Protein AF-A0A930KEQ0-F1 (afdb_monomer_lite)

Structure (mmCIF, N/CA/C/O backbone):
data_AF-A0A930KEQ0-F1
#
_entry.id   AF-A0A930KEQ0-F1
#
loop_
_atom_site.group_PDB
_atom_site.id
_atom_site.type_symbol
_atom_site.label_atom_id
_atom_site.label_alt_id
_atom_site.label_comp_id
_atom_site.label_asym_id
_atom_site.label_entity_id
_atom_site.label_seq_id
_atom_site.pdbx_PDB_ins_code
_atom_site.Cartn_x
_atom_site.Cartn_y
_atom_site.Cartn_z
_atom_site.occupancy
_atom_site.B_iso_or_equiv
_atom_site.auth_seq_id
_atom_site.auth_comp_id
_atom_site.auth_asym_id
_atom_site.auth_atom_id
_atom_site.pdbx_PDB_model_num
ATOM 1 N N . ASN A 1 1 ? -2.015 -19.632 14.514 1.00 72.69 1 ASN A N 1
ATOM 2 C CA . ASN A 1 1 ? -3.446 -19.264 14.564 1.00 72.69 1 ASN A CA 1
ATOM 3 C C . ASN A 1 1 ? -3.572 -17.785 14.857 1.00 72.69 1 ASN A C 1
ATOM 5 O O . ASN A 1 1 ? -2.819 -17.289 15.686 1.00 72.69 1 ASN A O 1
ATOM 9 N N . VAL A 1 2 ? -4.459 -17.097 14.138 1.00 87.50 2 VAL A N 1
ATOM 10 C CA . VAL A 1 2 ? -4.810 -15.691 14.380 1.00 87.50 2 VAL A CA 1
ATOM 11 C C . VAL A 1 2 ? -6.133 -15.667 15.137 1.00 87.50 2 VAL A C 1
ATOM 13 O O . VAL A 1 2 ? -7.050 -16.404 14.789 1.00 87.50 2 VAL A O 1
ATOM 16 N N . GLU A 1 3 ? -6.218 -14.823 16.158 1.00 87.81 3 GLU A N 1
ATOM 17 C CA . GLU A 1 3 ? -7.432 -14.575 16.936 1.00 87.81 3 GLU A CA 1
ATOM 18 C C . GLU A 1 3 ? -7.662 -13.068 17.093 1.00 87.81 3 GLU A C 1
ATOM 20 O O . GLU A 1 3 ? -6.708 -12.276 17.057 1.00 87.81 3 GLU A O 1
ATOM 25 N N . GLY A 1 4 ? -8.922 -12.679 17.280 1.00 85.56 4 GLY A N 1
ATOM 26 C CA . GLY A 1 4 ? -9.321 -11.301 17.538 1.00 85.56 4 GLY A CA 1
ATOM 27 C C . GLY A 1 4 ? -10.783 -11.191 17.967 1.00 85.56 4 GLY A C 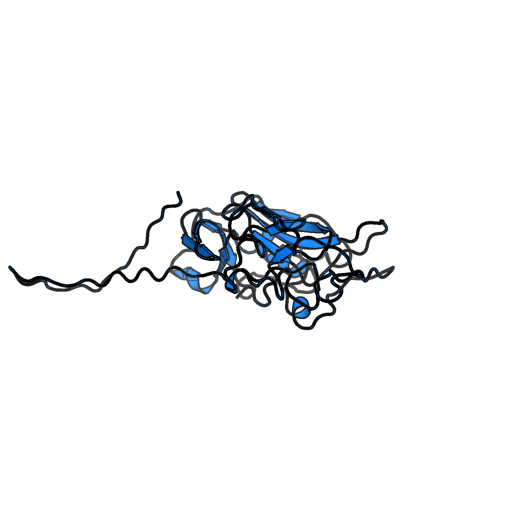1
ATOM 28 O O . GLY A 1 4 ? -11.514 -12.181 17.991 1.00 85.56 4 GLY A O 1
ATOM 29 N N . THR A 1 5 ? -11.196 -9.970 18.302 1.00 85.69 5 THR A N 1
ATOM 30 C CA . THR A 1 5 ? -12.497 -9.686 18.921 1.00 85.69 5 THR A CA 1
ATOM 31 C C . THR A 1 5 ? -13.357 -8.822 18.005 1.00 85.69 5 THR A C 1
ATOM 33 O O . THR A 1 5 ? -12.899 -7.800 17.496 1.00 85.69 5 THR A O 1
ATOM 36 N N . ILE A 1 6 ? -14.629 -9.196 17.836 1.00 81.81 6 ILE A N 1
ATOM 37 C CA . ILE A 1 6 ? -15.655 -8.351 17.211 1.00 81.81 6 ILE A CA 1
ATOM 38 C C . ILE A 1 6 ? -16.630 -7.910 18.296 1.00 81.81 6 ILE A C 1
ATOM 40 O O . ILE A 1 6 ? -17.344 -8.732 18.867 1.00 81.81 6 ILE A O 1
ATOM 44 N N . THR A 1 7 ? -16.680 -6.606 18.559 1.00 79.69 7 THR A N 1
ATOM 45 C CA . THR A 1 7 ? -17.607 -6.024 19.535 1.00 79.69 7 THR A CA 1
ATOM 46 C C . THR A 1 7 ? -18.819 -5.442 18.818 1.00 79.69 7 THR A C 1
ATOM 48 O O . THR A 1 7 ? -18.675 -4.597 17.934 1.00 79.69 7 THR A O 1
ATOM 51 N N . LYS A 1 8 ? -20.022 -5.862 19.221 1.00 76.50 8 LYS A N 1
ATOM 52 C CA . LYS A 1 8 ? -21.292 -5.305 18.741 1.00 76.50 8 LYS A CA 1
ATOM 53 C C . LYS A 1 8 ? -22.079 -4.735 19.913 1.00 76.50 8 LYS A C 1
ATOM 55 O O . LYS A 1 8 ? -22.427 -5.463 20.837 1.00 76.50 8 LYS A O 1
ATOM 60 N N . THR A 1 9 ? -22.400 -3.450 19.842 1.00 80.81 9 THR A N 1
ATOM 61 C CA . THR A 1 9 ? -23.325 -2.814 20.784 1.00 80.81 9 THR A CA 1
ATOM 62 C C . THR A 1 9 ? -24.745 -2.986 20.261 1.00 80.81 9 THR A C 1
ATOM 64 O O . THR A 1 9 ? -25.057 -2.553 19.152 1.00 80.81 9 THR A O 1
ATOM 67 N N . LEU A 1 10 ? -25.596 -3.648 21.039 1.00 82.38 10 LEU A N 1
ATOM 68 C CA . LEU A 1 10 ? -27.019 -3.799 20.744 1.00 82.38 10 LEU A CA 1
ATOM 69 C C . LEU A 1 10 ? -27.813 -2.731 21.501 1.00 82.38 10 LEU A C 1
ATOM 71 O O . LEU A 1 10 ? -27.396 -2.279 22.568 1.00 82.38 10 LEU A O 1
ATOM 75 N N . SER A 1 11 ? -28.953 -2.318 20.949 1.00 84.12 11 SER A N 1
ATOM 76 C CA . SER A 1 11 ? -29.890 -1.449 21.659 1.00 84.12 11 SER A CA 1
ATOM 77 C C . SER A 1 11 ? -30.439 -2.150 22.900 1.00 84.12 11 SER A C 1
ATOM 79 O O . SER A 1 11 ? -30.563 -3.375 22.920 1.00 84.12 11 SER A O 1
ATOM 81 N N . ALA A 1 12 ? -30.802 -1.367 23.918 1.00 88.25 12 ALA A N 1
ATOM 82 C CA . ALA A 1 12 ? -31.488 -1.895 25.090 1.00 88.25 12 ALA A CA 1
ATOM 83 C C . ALA A 1 12 ? -32.747 -2.670 24.663 1.00 88.25 12 ALA A C 1
ATOM 85 O O . ALA A 1 12 ? -33.513 -2.204 23.818 1.00 88.25 12 ALA A O 1
ATOM 86 N N . PHE A 1 13 ? -32.935 -3.855 25.238 1.00 89.44 13 PHE A N 1
ATOM 87 C CA . PHE A 1 13 ? -34.042 -4.751 24.932 1.00 89.44 13 PHE A CA 1
ATOM 88 C C . PHE A 1 13 ? -34.559 -5.370 26.232 1.00 89.44 13 PHE A C 1
ATOM 90 O O . PHE A 1 13 ? -33.763 -5.778 27.080 1.00 89.44 13 PHE A O 1
ATOM 97 N N . ASN A 1 14 ? -35.881 -5.415 26.397 1.00 93.00 14 ASN A N 1
ATOM 98 C CA . ASN A 1 14 ? -36.514 -6.040 27.554 1.00 93.00 14 ASN A CA 1
ATOM 99 C C . ASN A 1 14 ? -36.748 -7.518 27.251 1.00 93.00 14 ASN A C 1
ATOM 101 O O . ASN A 1 14 ? -37.505 -7.851 26.344 1.00 93.00 14 ASN A O 1
ATOM 105 N N . TYR A 1 15 ? -36.087 -8.385 28.011 1.00 90.69 15 TYR A N 1
ATOM 106 C CA . TYR A 1 15 ? -36.205 -9.830 27.868 1.00 90.69 15 TYR A CA 1
ATOM 107 C C . TYR A 1 15 ? -37.300 -10.365 28.792 1.00 90.69 15 TYR A C 1
ATOM 109 O O . TYR A 1 15 ? -37.271 -10.134 30.003 1.00 90.69 15 TYR A O 1
ATOM 117 N N . ASP A 1 16 ? -38.241 -11.109 28.225 1.00 95.06 16 ASP A N 1
ATOM 118 C CA . ASP A 1 16 ? -39.300 -11.779 28.963 1.00 95.06 16 ASP A CA 1
ATOM 119 C C . ASP A 1 16 ? -38.777 -13.062 29.611 1.00 95.06 16 ASP A C 1
ATOM 121 O O . ASP A 1 16 ? -37.947 -13.797 29.062 1.00 95.06 16 ASP A O 1
ATOM 125 N N . LYS A 1 17 ? -39.289 -13.352 30.810 1.00 91.94 17 LYS A N 1
ATOM 126 C CA . LYS A 1 17 ? -38.939 -14.569 31.542 1.00 91.94 17 LYS A CA 1
ATOM 127 C C . LYS A 1 17 ? -39.388 -15.804 30.753 1.00 91.94 17 LYS A C 1
ATOM 129 O O . LYS A 1 17 ? -40.540 -15.888 30.347 1.00 91.94 17 LYS A O 1
ATOM 134 N N . ASN A 1 18 ? -38.504 -16.802 30.675 1.00 91.81 18 ASN A N 1
ATOM 135 C CA . ASN A 1 18 ? -38.720 -18.089 30.000 1.00 91.81 18 ASN A CA 1
ATOM 136 C C . ASN A 1 18 ? -38.863 -18.000 28.464 1.00 91.81 18 ASN A C 1
ATOM 138 O O . ASN A 1 18 ? -39.475 -18.884 27.866 1.00 91.81 18 ASN A O 1
ATOM 142 N N . THR A 1 19 ? -38.270 -16.983 27.832 1.00 92.75 19 THR A N 1
ATOM 143 C CA . THR A 1 19 ? -38.259 -16.813 26.368 1.00 92.75 19 THR A CA 1
ATOM 144 C C . THR A 1 19 ? -36.839 -16.942 25.806 1.00 92.75 19 THR A C 1
ATOM 146 O O . THR A 1 19 ? -35.871 -16.516 26.438 1.00 92.75 19 THR A O 1
ATOM 149 N N . TYR A 1 20 ? -36.709 -17.524 24.610 1.00 90.38 20 TYR A N 1
ATOM 150 C CA . TYR A 1 20 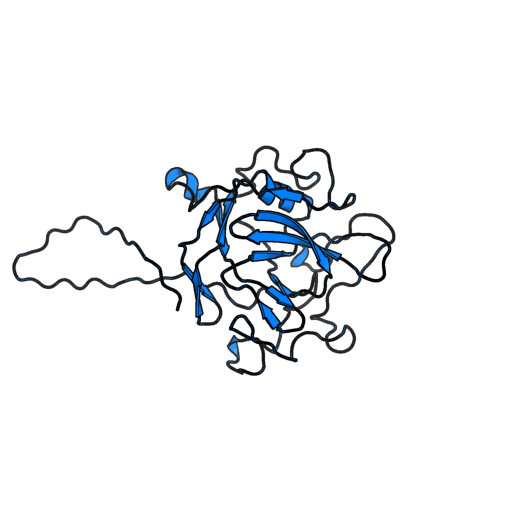? -35.455 -17.591 23.853 1.00 90.38 20 TYR A CA 1
ATOM 151 C C . TYR A 1 20 ? -35.406 -16.481 22.802 1.00 90.38 20 TYR A C 1
ATOM 153 O O . TYR A 1 20 ? -36.411 -16.199 22.151 1.00 90.38 20 TYR A O 1
ATOM 161 N N . TYR A 1 21 ? -34.231 -15.876 22.626 1.00 87.25 21 TYR A N 1
ATOM 162 C CA . TYR A 1 21 ? -34.009 -14.794 21.671 1.00 87.25 21 TYR A CA 1
ATOM 163 C C . TYR A 1 21 ? -32.805 -15.122 20.799 1.00 87.25 21 TYR A C 1
ATOM 165 O O . TYR A 1 21 ? -31.679 -15.213 21.293 1.00 87.25 21 TYR A O 1
ATOM 173 N N . ASP A 1 22 ? -33.046 -15.277 19.501 1.00 86.50 22 ASP A N 1
ATOM 174 C CA . ASP A 1 22 ? -31.980 -15.501 18.537 1.00 86.50 22 ASP A CA 1
ATOM 175 C C . ASP A 1 22 ? -31.199 -14.207 18.308 1.00 86.50 22 ASP A C 1
ATOM 177 O O . ASP A 1 22 ? -31.749 -13.169 17.932 1.00 86.50 22 ASP A O 1
ATOM 181 N N . MET A 1 23 ? -29.884 -14.274 18.516 1.00 80.19 23 MET A N 1
ATOM 182 C CA . MET A 1 23 ? -28.972 -13.181 18.204 1.00 80.19 23 MET A CA 1
ATOM 183 C C . MET A 1 23 ? -28.076 -13.576 17.043 1.00 80.19 23 MET A C 1
ATOM 185 O O . MET A 1 23 ? -27.090 -14.293 17.208 1.00 80.19 23 MET A O 1
ATOM 189 N N . THR A 1 24 ? -28.385 -13.060 15.857 1.00 80.06 24 THR A N 1
ATOM 190 C CA . THR A 1 24 ? -27.521 -13.247 14.692 1.00 80.06 24 THR A CA 1
ATOM 191 C C . THR A 1 24 ? -26.189 -12.532 14.919 1.00 80.06 24 THR A C 1
ATOM 193 O O . THR A 1 24 ? -26.107 -11.294 14.914 1.00 80.06 24 THR A O 1
ATOM 196 N N . ALA A 1 25 ? -25.128 -13.317 15.112 1.00 72.19 25 ALA A N 1
ATOM 197 C CA . ALA A 1 25 ? -23.761 -12.824 15.138 1.00 72.19 25 ALA A CA 1
ATOM 198 C C . ALA A 1 25 ? -23.387 -12.345 13.730 1.00 72.19 25 ALA A C 1
ATOM 200 O O . ALA A 1 25 ? -23.205 -13.143 12.814 1.00 72.19 25 ALA A O 1
ATOM 201 N N . ASN A 1 26 ? -23.301 -11.028 13.546 1.00 70.31 26 ASN A N 1
ATOM 202 C CA . ASN A 1 26 ? -22.846 -10.456 12.288 1.00 70.31 26 ASN A CA 1
ATOM 203 C C . ASN A 1 26 ? -21.321 -10.279 12.333 1.00 70.31 26 ASN A C 1
ATOM 205 O O . ASN A 1 26 ? -20.828 -9.245 12.784 1.00 70.31 26 ASN A O 1
ATOM 209 N N . LEU A 1 27 ? -20.589 -11.307 11.897 1.00 79.94 27 LEU A N 1
ATOM 210 C CA . LEU A 1 27 ? -19.126 -11.322 11.811 1.00 79.94 27 LEU A CA 1
ATOM 211 C C . LEU A 1 27 ? -18.645 -10.742 10.469 1.00 79.94 27 LEU A C 1
ATOM 213 O O . LEU A 1 27 ? -17.837 -11.357 9.779 1.00 79.94 27 LEU A O 1
ATOM 217 N N . ASN A 1 28 ? -19.158 -9.571 10.076 1.00 81.44 28 ASN A N 1
ATOM 218 C CA . ASN A 1 28 ? -18.740 -8.881 8.852 1.00 81.44 28 ASN A CA 1
ATOM 219 C C . ASN A 1 28 ? -17.306 -8.344 9.000 1.00 81.44 28 ASN A C 1
ATOM 221 O O . ASN A 1 28 ? -17.085 -7.166 9.293 1.00 81.44 28 ASN A O 1
ATOM 225 N N . ILE A 1 29 ? -16.326 -9.225 8.821 1.00 89.56 29 ILE A N 1
ATOM 226 C CA . ILE A 1 29 ? -14.909 -8.879 8.752 1.00 89.56 29 ILE A CA 1
ATOM 227 C C . ILE A 1 29 ? -14.641 -8.305 7.363 1.00 89.56 29 ILE A C 1
ATOM 229 O O . ILE A 1 29 ? -15.076 -8.860 6.357 1.00 89.56 29 ILE A O 1
ATOM 233 N N . LYS A 1 30 ? -13.946 -7.164 7.304 1.00 93.06 30 LYS A N 1
ATOM 234 C CA . LYS A 1 30 ? -13.607 -6.543 6.023 1.00 93.06 30 LYS A CA 1
ATOM 235 C C . LYS A 1 30 ? -12.592 -7.414 5.285 1.00 93.06 30 LYS A C 1
ATOM 237 O O . LYS A 1 30 ? -11.511 -7.669 5.817 1.00 93.06 30 LYS A O 1
ATOM 242 N N . ASP A 1 31 ? -12.946 -7.796 4.066 1.00 93.94 31 ASP A N 1
ATOM 243 C CA . ASP A 1 31 ? -12.041 -8.451 3.133 1.00 93.94 31 ASP A CA 1
ATOM 244 C C . ASP A 1 31 ? -11.220 -7.409 2.371 1.00 93.94 31 ASP A C 1
ATOM 246 O O . ASP A 1 31 ? -11.750 -6.400 1.895 1.00 93.94 31 ASP A O 1
ATOM 250 N N . TYR A 1 32 ? -9.914 -7.638 2.304 1.00 93.44 32 TYR A N 1
ATOM 251 C CA . TYR A 1 32 ? -9.009 -6.933 1.411 1.00 93.44 32 TYR A CA 1
ATOM 252 C C . TYR A 1 32 ? -8.560 -7.922 0.354 1.00 93.44 32 TYR A C 1
ATOM 254 O O . TYR A 1 32 ? -7.883 -8.903 0.655 1.00 93.44 32 TYR A O 1
ATOM 262 N N . ASP A 1 33 ? -8.933 -7.654 -0.889 1.00 87.94 33 ASP A N 1
ATOM 263 C CA . ASP A 1 33 ? -8.668 -8.563 -1.992 1.00 87.94 33 ASP A CA 1
ATOM 264 C C . ASP A 1 33 ? -7.157 -8.714 -2.261 1.00 87.94 33 ASP A C 1
ATOM 266 O O . ASP A 1 33 ? -6.342 -7.843 -1.926 1.00 87.94 33 ASP A O 1
ATOM 270 N N . GLY A 1 34 ? -6.782 -9.827 -2.891 1.00 86.62 34 GLY A N 1
ATOM 271 C CA . GLY A 1 34 ? -5.411 -10.131 -3.307 1.00 86.62 34 GLY A CA 1
ATOM 272 C C . GLY A 1 34 ? -4.986 -9.499 -4.639 1.00 86.62 34 GLY A C 1
ATOM 273 O O . GLY A 1 34 ? -3.892 -9.797 -5.116 1.00 86.62 34 GLY A O 1
ATOM 274 N N . ASP A 1 35 ? -5.797 -8.625 -5.236 1.00 84.88 35 ASP A N 1
ATOM 275 C CA . ASP A 1 35 ? -5.713 -8.236 -6.649 1.00 84.88 35 ASP A CA 1
ATOM 276 C C . ASP A 1 35 ? -5.194 -6.798 -6.830 1.00 84.88 35 ASP A C 1
ATOM 278 O O . ASP A 1 35 ? -5.375 -6.183 -7.872 1.00 84.88 35 ASP A O 1
ATOM 282 N N . HIS A 1 36 ? -4.516 -6.225 -5.837 1.00 92.88 36 HIS A N 1
ATOM 283 C CA . HIS A 1 36 ? -3.972 -4.860 -5.933 1.00 92.88 36 HIS A CA 1
ATOM 284 C C . HIS A 1 36 ? -2.447 -4.798 -5.955 1.00 92.88 36 HIS A C 1
ATOM 286 O O . HIS A 1 36 ? -1.887 -3.721 -5.767 1.00 92.88 36 HIS A O 1
ATOM 292 N N . TYR A 1 37 ? -1.755 -5.916 -6.168 1.00 97.56 37 TYR A N 1
ATOM 293 C CA . TYR A 1 37 ? -0.295 -5.927 -6.251 1.00 97.56 37 TYR A CA 1
ATOM 294 C C . TYR A 1 37 ? 0.173 -5.639 -7.671 1.00 97.56 37 TYR A C 1
ATOM 296 O O . TYR A 1 37 ? -0.347 -6.214 -8.622 1.00 97.56 37 TYR A O 1
ATOM 304 N N . TYR A 1 38 ? 1.186 -4.788 -7.805 1.00 98.25 38 TYR A N 1
ATOM 305 C CA . TYR A 1 38 ? 1.777 -4.395 -9.082 1.00 98.25 38 TYR A CA 1
ATOM 306 C C . TYR A 1 38 ? 3.294 -4.311 -8.942 1.00 98.25 38 TYR A C 1
ATOM 308 O O . TYR A 1 38 ? 3.799 -3.932 -7.884 1.00 98.25 38 TYR A O 1
ATOM 316 N N . MET A 1 39 ? 4.021 -4.603 -10.019 1.00 98.25 39 MET A N 1
ATOM 317 C CA . MET A 1 39 ? 5.329 -3.975 -10.210 1.00 98.25 39 MET A CA 1
ATOM 318 C C . MET A 1 39 ? 5.113 -2.483 -10.513 1.00 98.25 39 MET A C 1
ATOM 320 O O . MET A 1 39 ? 4.060 -2.117 -11.035 1.00 98.25 39 MET A O 1
ATOM 324 N N . TRP A 1 40 ? 6.054 -1.602 -10.163 1.00 97.88 40 TRP A N 1
ATOM 325 C CA . TRP A 1 40 ? 5.804 -0.155 -10.233 1.00 97.88 40 TRP A CA 1
ATOM 326 C C . TRP A 1 40 ? 5.394 0.291 -11.646 1.00 97.88 40 TRP A C 1
ATOM 328 O O . TRP A 1 40 ? 6.129 0.072 -12.610 1.00 97.88 40 TRP A O 1
ATOM 338 N N . ASP A 1 41 ? 4.222 0.922 -11.744 1.00 97.75 41 ASP A N 1
ATOM 339 C CA . ASP A 1 41 ? 3.616 1.468 -12.963 1.00 97.75 41 ASP A CA 1
ATOM 340 C C . ASP A 1 41 ? 3.470 0.449 -14.112 1.00 97.75 41 ASP A C 1
ATOM 342 O O . ASP A 1 41 ? 3.518 0.804 -15.290 1.00 97.75 41 ASP A O 1
ATOM 346 N N . ALA A 1 42 ? 3.285 -0.832 -13.772 1.00 98.00 42 ALA A N 1
ATOM 347 C CA . ALA A 1 42 ? 2.899 -1.870 -14.725 1.00 98.00 42 ALA A CA 1
ATOM 348 C C . ALA A 1 42 ? 1.470 -1.644 -15.258 1.00 98.00 42 ALA A C 1
ATOM 350 O O . ALA A 1 42 ? 0.608 -1.106 -14.561 1.00 98.00 42 ALA A O 1
ATOM 351 N N . GLN A 1 43 ? 1.199 -2.091 -16.490 1.00 97.94 43 GLN A N 1
ATOM 352 C CA . GLN A 1 43 ? -0.126 -1.949 -17.117 1.00 97.94 43 GLN A CA 1
ATOM 353 C C . GLN A 1 43 ? -1.169 -2.877 -16.488 1.00 97.94 43 GLN A C 1
ATOM 355 O O . GLN A 1 43 ? -2.352 -2.551 -16.473 1.00 97.94 43 GLN A O 1
ATOM 360 N N . GLN A 1 44 ? -0.725 -4.036 -16.006 1.00 97.94 44 GLN A N 1
ATOM 361 C CA . GLN A 1 44 ? -1.551 -5.086 -15.427 1.00 97.94 44 GLN A CA 1
ATOM 362 C C . GLN A 1 44 ? -1.038 -5.493 -14.047 1.00 97.94 44 GLN A C 1
ATOM 364 O O . GLN A 1 44 ? 0.125 -5.268 -13.696 1.00 97.94 44 GLN A O 1
ATOM 369 N N . LYS A 1 45 ? -1.927 -6.116 -13.270 1.00 97.56 45 LYS A N 1
ATOM 370 C CA . LYS A 1 45 ? -1.642 -6.621 -11.924 1.00 97.56 45 LYS A CA 1
ATOM 371 C C . LYS A 1 45 ? -0.509 -7.648 -11.955 1.00 97.56 45 LYS A C 1
ATOM 373 O O . LYS A 1 45 ? -0.336 -8.390 -12.920 1.00 97.56 45 LYS A O 1
ATOM 378 N N . TYR A 1 46 ? 0.232 -7.745 -10.855 1.00 97.81 46 TYR A N 1
ATOM 379 C CA . TYR A 1 46 ? 1.360 -8.667 -10.675 1.00 97.81 46 TYR A CA 1
ATOM 380 C C . TYR A 1 46 ? 0.968 -10.124 -10.980 1.00 97.81 46 TYR A C 1
ATOM 382 O O . TYR A 1 46 ? 1.746 -10.867 -11.573 1.00 97.81 46 TYR A O 1
ATOM 390 N N . TRP A 1 47 ? -0.266 -10.505 -10.642 1.00 98.00 47 TRP A N 1
ATOM 391 C CA . TRP A 1 47 ? -0.821 -11.845 -10.843 1.00 98.00 47 TRP A CA 1
ATOM 392 C C . TRP A 1 47 ? -1.904 -11.909 -11.929 1.00 98.00 47 TRP A C 1
ATOM 394 O O . TRP A 1 47 ? -2.664 -12.866 -11.934 1.00 98.00 47 TRP A O 1
ATOM 404 N N . GLU A 1 48 ? -1.984 -10.927 -12.839 1.00 97.81 48 GLU A N 1
ATOM 405 C CA . GLU A 1 48 ? -2.982 -10.939 -13.926 1.00 97.81 48 GLU A CA 1
ATOM 406 C C . GLU A 1 48 ? -2.921 -12.261 -14.719 1.00 97.81 48 GLU A C 1
ATOM 408 O O . GLU A 1 48 ? -1.853 -12.638 -15.215 1.00 97.81 48 GLU A O 1
ATOM 413 N N . GLY A 1 49 ? -4.056 -12.962 -14.813 1.00 97.00 49 GLY A N 1
ATOM 414 C CA . GLY A 1 49 ? -4.199 -14.284 -15.443 1.00 97.00 49 GLY A CA 1
ATOM 415 C C . GLY A 1 49 ? -3.772 -15.481 -14.579 1.00 97.00 49 GLY A C 1
ATOM 416 O O . GLY A 1 49 ? -3.890 -16.625 -15.017 1.00 97.00 49 GLY A O 1
ATOM 417 N N . TYR A 1 50 ? -3.270 -15.232 -13.370 1.00 97.25 50 TYR A N 1
ATOM 418 C CA . TYR A 1 50 ? -2.794 -16.223 -12.399 1.00 97.25 50 TYR A CA 1
ATOM 419 C C . TYR A 1 50 ? -3.320 -15.921 -10.988 1.00 97.25 50 TYR A C 1
ATOM 421 O O . TYR A 1 50 ? -2.666 -16.211 -9.984 1.00 97.25 50 TYR A O 1
ATOM 429 N N . GLU A 1 51 ? -4.488 -15.296 -10.899 1.00 97.06 51 GLU A N 1
ATOM 430 C CA . GLU A 1 51 ? -5.063 -14.812 -9.652 1.00 97.06 51 GLU A CA 1
ATOM 431 C C . GLU A 1 51 ? -5.486 -15.969 -8.749 1.00 97.06 51 GLU A C 1
ATOM 433 O O . GLU A 1 51 ? -5.959 -17.015 -9.206 1.00 97.06 51 GLU A O 1
ATOM 438 N N . TRP A 1 52 ? -5.394 -15.741 -7.442 1.00 95.25 52 TRP A N 1
ATOM 439 C CA . TRP A 1 52 ? -5.820 -16.684 -6.406 1.00 95.25 52 TRP A CA 1
ATOM 440 C C . TRP A 1 52 ? -7.289 -17.118 -6.558 1.00 95.25 52 TRP A C 1
ATOM 442 O O . TRP A 1 52 ? -7.649 -18.232 -6.180 1.00 95.25 52 TRP A O 1
ATOM 452 N N . THR A 1 53 ? -8.127 -16.270 -7.162 1.00 95.69 53 THR A N 1
ATOM 453 C CA . THR A 1 53 ? -9.554 -16.518 -7.427 1.00 95.69 53 THR A CA 1
ATOM 454 C C . THR A 1 53 ? -9.807 -17.693 -8.373 1.00 95.69 53 THR A C 1
ATOM 456 O O . THR A 1 53 ? -10.886 -18.284 -8.343 1.00 95.69 53 THR A O 1
ATOM 459 N N . HIS A 1 54 ? -8.808 -18.099 -9.160 1.00 95.06 54 HIS A N 1
ATOM 460 C CA . HIS A 1 54 ? -8.873 -19.297 -9.996 1.00 95.06 54 HIS A CA 1
ATOM 461 C C . HIS A 1 54 ? -8.743 -20.605 -9.204 1.00 95.06 54 HIS A C 1
ATOM 463 O O . HIS A 1 54 ? -8.904 -21.683 -9.774 1.00 95.06 54 HIS A O 1
ATOM 469 N N . ASN A 1 55 ? -8.459 -20.531 -7.899 1.00 93.62 55 ASN A N 1
ATOM 470 C CA . ASN A 1 55 ? -8.306 -21.681 -7.005 1.00 93.62 55 ASN A CA 1
ATOM 471 C C . ASN A 1 55 ? -7.229 -22.684 -7.466 1.00 93.62 55 ASN A C 1
ATOM 473 O O . ASN A 1 55 ? -7.319 -23.879 -7.181 1.00 93.62 55 ASN A O 1
ATOM 477 N N . ASN A 1 56 ? -6.195 -22.205 -8.168 1.00 95.94 56 ASN A N 1
ATOM 478 C CA . ASN A 1 56 ? -5.039 -23.012 -8.544 1.00 95.94 56 ASN A CA 1
ATOM 479 C C . ASN A 1 56 ? -3.881 -22.774 -7.553 1.00 95.94 56 ASN A C 1
ATOM 481 O O . ASN A 1 56 ? -3.310 -21.682 -7.542 1.00 95.94 56 ASN A O 1
ATOM 485 N N . PRO A 1 57 ? -3.479 -23.780 -6.753 1.00 92.19 57 PRO A N 1
ATOM 486 C CA . PRO A 1 57 ? -2.464 -23.609 -5.712 1.00 92.19 57 PRO A CA 1
ATOM 487 C C . PRO A 1 57 ? -1.047 -23.349 -6.249 1.00 92.19 57 PRO A C 1
ATOM 489 O O . PRO A 1 57 ? -0.169 -22.984 -5.473 1.00 92.19 57 PRO A O 1
ATOM 492 N N . LEU A 1 58 ? -0.803 -23.545 -7.551 1.00 96.19 58 LEU A N 1
ATOM 493 C CA . LEU A 1 58 ? 0.487 -23.256 -8.189 1.00 96.19 58 LEU A CA 1
ATOM 494 C C . LEU A 1 58 ? 0.626 -21.793 -8.626 1.00 96.19 58 LEU A C 1
ATOM 496 O O . LEU A 1 58 ? 1.726 -21.363 -8.973 1.00 96.19 58 LEU A O 1
ATOM 500 N N . TRP A 1 59 ? -0.475 -21.044 -8.672 1.00 96.81 59 TRP A N 1
ATOM 501 C CA . TRP A 1 59 ? -0.511 -19.675 -9.181 1.00 96.81 59 TRP A CA 1
ATOM 502 C C . TRP A 1 59 ? -0.211 -18.682 -8.058 1.00 96.81 59 TRP A C 1
ATOM 504 O O . TRP A 1 59 ? 0.837 -18.796 -7.434 1.00 96.81 59 TRP A O 1
ATOM 514 N N . GLN A 1 60 ? -1.062 -17.697 -7.790 1.00 97.44 60 GLN A N 1
ATOM 515 C CA . GLN A 1 60 ? -0.800 -16.703 -6.754 1.00 97.44 60 GLN A CA 1
ATOM 516 C C . GLN A 1 60 ? -0.740 -17.318 -5.338 1.00 97.44 60 GLN A C 1
ATOM 518 O O . GLN A 1 60 ? -1.733 -17.873 -4.860 1.00 97.44 60 GLN A O 1
ATOM 523 N N . PRO A 1 61 ? 0.387 -17.178 -4.613 1.00 97.00 61 PRO A N 1
ATOM 524 C CA . PRO A 1 61 ? 0.486 -17.629 -3.229 1.00 97.00 61 PRO A CA 1
ATOM 525 C C . PRO A 1 61 ? -0.435 -16.836 -2.299 1.00 97.00 61 PRO A C 1
ATOM 527 O O . PRO A 1 61 ? -0.392 -15.614 -2.284 1.00 97.00 61 PRO A O 1
ATOM 530 N N . THR A 1 62 ? -1.211 -17.516 -1.454 1.00 96.00 62 THR A N 1
ATOM 531 C CA . THR A 1 62 ? -2.144 -16.857 -0.515 1.00 96.00 62 THR A CA 1
ATOM 532 C C . THR A 1 62 ? -1.637 -16.812 0.929 1.00 96.00 62 THR A C 1
ATOM 534 O O . THR A 1 62 ? -2.274 -16.210 1.786 1.00 96.00 62 THR A O 1
ATOM 537 N N . LEU A 1 63 ? -0.516 -17.479 1.224 1.00 95.31 63 LEU A N 1
ATOM 538 C CA . LEU A 1 63 ? 0.073 -17.590 2.560 1.00 95.31 63 LEU A CA 1
ATOM 539 C C . LEU A 1 63 ? 1.505 -17.053 2.568 1.00 95.31 63 LEU A C 1
ATOM 541 O O . LEU A 1 63 ? 2.287 -17.335 1.661 1.00 95.31 63 LEU A O 1
ATOM 545 N N . SER A 1 64 ? 1.851 -16.307 3.619 1.00 95.50 64 SER A N 1
ATOM 546 C CA . SER A 1 64 ? 3.206 -15.782 3.804 1.00 95.50 64 SER A CA 1
ATOM 547 C C . SER A 1 64 ? 4.229 -16.921 3.849 1.00 95.50 64 SER A C 1
ATOM 549 O O . SER A 1 64 ? 4.019 -17.919 4.535 1.00 95.50 64 SER A O 1
ATOM 551 N N . GLY A 1 65 ? 5.351 -16.749 3.157 1.00 96.62 65 GLY A N 1
ATOM 552 C CA . GLY A 1 65 ? 6.401 -17.752 3.000 1.00 96.62 65 GLY A CA 1
ATOM 553 C C . GLY A 1 65 ? 6.282 -18.581 1.719 1.00 96.62 65 GLY A C 1
ATOM 554 O O . GLY A 1 65 ? 7.302 -19.087 1.250 1.00 96.62 65 GLY A O 1
ATOM 555 N N . ASN A 1 66 ? 5.090 -18.675 1.120 1.00 97.62 66 ASN A N 1
ATOM 556 C CA . ASN A 1 66 ? 4.886 -19.418 -0.121 1.00 97.62 66 ASN A CA 1
ATOM 557 C C . ASN A 1 66 ? 5.310 -18.596 -1.342 1.00 97.62 66 ASN A C 1
ATOM 559 O O . ASN A 1 66 ? 5.223 -17.366 -1.354 1.00 97.62 66 ASN A O 1
ATOM 563 N N . SER A 1 67 ? 5.728 -19.298 -2.392 1.00 97.50 67 SER A N 1
ATOM 564 C CA . SER A 1 67 ? 6.153 -18.710 -3.657 1.00 97.50 67 SER A CA 1
ATOM 565 C C . SER A 1 67 ? 5.543 -19.422 -4.859 1.00 97.50 67 SER A C 1
ATOM 567 O O . SER A 1 67 ? 5.058 -20.548 -4.765 1.00 97.50 67 SER A O 1
ATOM 569 N N . SER A 1 68 ? 5.577 -18.740 -5.999 1.00 97.81 68 SER A N 1
ATOM 570 C CA . SER A 1 68 ? 5.185 -19.276 -7.299 1.00 97.81 68 SER A CA 1
ATOM 571 C C . SER A 1 68 ? 6.119 -18.754 -8.380 1.00 97.81 68 SER A C 1
ATOM 573 O O . SER A 1 68 ? 6.739 -17.708 -8.212 1.00 97.81 68 SER A O 1
ATOM 575 N N . THR A 1 69 ? 6.216 -19.472 -9.497 1.00 97.50 69 THR A N 1
ATOM 576 C CA . THR A 1 69 ? 6.985 -19.083 -10.688 1.00 97.50 69 THR A CA 1
ATOM 577 C C . THR A 1 69 ? 6.158 -18.302 -11.713 1.00 97.50 69 THR A C 1
ATOM 579 O O . THR A 1 69 ? 6.708 -17.866 -12.719 1.00 97.50 69 THR A O 1
ATOM 582 N N . PHE A 1 70 ? 4.853 -18.118 -11.487 1.00 97.81 70 PHE A N 1
ATOM 583 C CA . PHE A 1 70 ? 3.947 -17.423 -12.417 1.00 97.81 70 PHE A CA 1
ATOM 584 C C . PHE A 1 70 ? 3.954 -15.891 -12.274 1.00 97.81 70 PHE A C 1
ATOM 586 O O . PHE A 1 70 ? 3.229 -15.187 -12.982 1.00 97.81 70 PHE A O 1
ATOM 593 N N . TYR A 1 71 ? 4.786 -15.356 -11.378 1.00 97.62 71 TYR A N 1
ATOM 594 C CA . TYR A 1 71 ? 5.053 -13.921 -11.304 1.00 97.62 71 TYR A CA 1
ATOM 595 C C . TYR A 1 71 ? 5.756 -13.413 -12.576 1.00 97.62 71 TYR A C 1
ATOM 597 O O . TYR A 1 71 ? 6.325 -14.218 -13.314 1.00 97.62 71 TYR A O 1
ATOM 605 N N . PRO A 1 72 ? 5.760 -12.096 -12.843 1.00 97.62 72 PRO A N 1
ATOM 606 C CA . PRO A 1 72 ? 6.450 -11.546 -14.005 1.00 97.62 72 PRO A CA 1
ATOM 607 C C . PRO A 1 72 ? 7.963 -11.771 -13.876 1.00 97.62 72 PRO A C 1
ATOM 609 O O . PRO A 1 72 ? 8.563 -11.313 -12.902 1.00 97.62 72 PRO A O 1
ATOM 612 N N . GLN A 1 73 ? 8.586 -12.457 -14.838 1.00 96.50 73 GLN A N 1
ATOM 613 C CA . GLN A 1 73 ? 10.009 -12.836 -14.764 1.00 96.50 73 GLN A CA 1
ATOM 614 C C . GLN A 1 73 ? 10.919 -11.958 -15.626 1.00 96.50 73 GLN A C 1
ATOM 616 O O . GLN A 1 73 ? 12.091 -11.773 -15.300 1.00 96.50 73 GLN A O 1
ATOM 621 N N . SER A 1 74 ? 10.399 -11.402 -16.724 1.00 96.88 74 SER A N 1
ATOM 622 C CA . SER A 1 74 ? 11.135 -10.439 -17.551 1.00 96.88 74 SER A CA 1
ATOM 623 C C . SER A 1 74 ? 10.204 -9.545 -18.366 1.00 96.88 74 SER A C 1
ATOM 625 O O . SER A 1 74 ? 9.070 -9.919 -18.657 1.00 96.88 74 SER A O 1
ATOM 627 N N . LYS A 1 75 ? 10.716 -8.402 -18.841 1.00 96.38 75 LYS A N 1
ATOM 628 C CA . LYS A 1 75 ? 9.997 -7.528 -19.786 1.00 96.38 75 LYS A CA 1
ATOM 629 C C . LYS A 1 75 ? 9.618 -8.240 -21.089 1.00 96.38 75 LYS A C 1
ATOM 631 O O . LYS A 1 75 ? 8.605 -7.907 -21.690 1.00 96.38 75 LYS A O 1
ATOM 636 N N . ALA A 1 76 ? 10.439 -9.192 -21.537 1.00 97.69 76 ALA A N 1
ATOM 637 C CA . ALA A 1 76 ? 10.200 -9.931 -22.774 1.00 97.69 76 ALA A CA 1
ATOM 638 C C . ALA A 1 76 ? 9.082 -10.974 -22.623 1.00 97.69 76 ALA A C 1
ATOM 640 O O . ALA A 1 76 ? 8.276 -11.132 -23.534 1.00 97.69 76 ALA A O 1
ATOM 641 N N . ALA A 1 77 ? 9.033 -11.668 -21.482 1.00 97.00 77 ALA A N 1
ATOM 642 C CA . ALA A 1 77 ? 8.020 -12.685 -21.208 1.00 97.00 77 ALA A CA 1
ATOM 643 C C . ALA A 1 77 ? 6.686 -12.080 -20.735 1.00 97.00 77 ALA A C 1
ATOM 645 O O . ALA A 1 77 ? 5.627 -12.580 -21.100 1.00 97.00 77 ALA A O 1
ATOM 646 N N . ASP A 1 78 ? 6.734 -10.989 -19.963 1.00 97.69 78 ASP A N 1
ATOM 647 C CA . ASP A 1 78 ? 5.580 -10.435 -19.245 1.00 97.69 78 ASP A CA 1
ATOM 648 C C . ASP A 1 78 ? 5.419 -8.913 -19.438 1.00 97.69 78 ASP A C 1
ATOM 650 O O . ASP A 1 78 ? 5.287 -8.176 -18.456 1.00 97.69 78 ASP A O 1
ATOM 654 N N . PRO A 1 79 ? 5.414 -8.389 -20.678 1.00 97.44 79 PRO A N 1
ATOM 655 C CA . PRO A 1 79 ? 5.538 -6.952 -20.944 1.00 97.44 79 PRO A CA 1
ATOM 656 C C . PRO A 1 79 ? 4.459 -6.083 -20.281 1.00 97.44 79 PRO A C 1
ATOM 658 O O . PRO A 1 79 ? 4.721 -4.926 -19.965 1.00 97.44 79 PRO A O 1
ATOM 661 N N . THR A 1 80 ? 3.255 -6.615 -20.057 1.00 97.94 80 THR A N 1
ATOM 662 C CA . THR A 1 80 ? 2.135 -5.875 -19.452 1.00 97.94 80 THR A CA 1
ATOM 663 C C . THR A 1 80 ? 2.156 -5.876 -17.924 1.00 97.94 80 THR A C 1
ATOM 665 O O . THR A 1 80 ? 1.655 -4.932 -17.317 1.00 97.94 80 THR A O 1
ATOM 668 N N . ARG A 1 81 ? 2.746 -6.898 -17.290 1.00 98.00 81 ARG A N 1
ATOM 669 C CA . ARG A 1 81 ? 2.872 -7.010 -15.823 1.00 98.00 81 ARG A CA 1
ATOM 670 C C . ARG A 1 81 ? 4.235 -6.533 -15.306 1.00 98.00 81 ARG A C 1
ATOM 672 O O . ARG A 1 81 ? 4.430 -6.416 -14.097 1.00 98.00 81 ARG A O 1
ATOM 679 N N . TRP A 1 82 ? 5.183 -6.287 -16.209 1.00 98.00 82 TRP A N 1
ATOM 680 C CA . TRP A 1 82 ? 6.516 -5.784 -15.894 1.00 98.00 82 TRP A CA 1
ATOM 681 C C . TRP A 1 82 ? 6.482 -4.305 -15.496 1.00 98.00 82 TRP A C 1
ATOM 683 O O . TRP A 1 82 ? 5.673 -3.535 -16.014 1.00 98.00 82 TRP A O 1
ATOM 693 N N . PHE A 1 83 ? 7.373 -3.897 -14.588 1.00 96.50 83 PHE A N 1
ATOM 694 C CA . PHE A 1 83 ? 7.476 -2.495 -14.176 1.00 96.50 83 PHE A CA 1
ATOM 695 C C . PHE A 1 83 ? 7.810 -1.568 -15.345 1.00 96.50 83 PHE A C 1
ATOM 697 O O . PHE A 1 83 ? 8.504 -1.942 -16.295 1.00 96.50 83 PHE A O 1
ATOM 704 N N . ASN A 1 84 ? 7.419 -0.306 -15.199 1.00 95.38 84 ASN A N 1
ATOM 705 C CA . ASN A 1 84 ? 7.879 0.756 -16.073 1.00 95.38 84 ASN A CA 1
ATOM 706 C C . ASN A 1 84 ? 9.376 1.036 -15.855 1.00 95.38 84 ASN A C 1
ATOM 708 O O . ASN A 1 84 ? 9.807 1.511 -14.794 1.00 95.38 84 ASN A O 1
ATOM 712 N N . ASP A 1 85 ? 10.170 0.757 -16.887 1.00 91.56 85 ASP A N 1
ATOM 713 C CA . ASP A 1 85 ? 11.622 0.921 -16.911 1.00 91.56 85 ASP A CA 1
ATOM 714 C C . ASP A 1 85 ? 12.097 2.277 -17.452 1.00 91.56 85 ASP A C 1
ATOM 716 O O . ASP A 1 85 ? 13.295 2.489 -17.642 1.00 91.56 85 ASP A O 1
ATOM 720 N N . THR A 1 86 ? 11.179 3.233 -17.632 1.00 89.56 86 THR A N 1
ATOM 721 C CA . THR A 1 86 ? 11.508 4.611 -18.013 1.00 89.56 86 THR A CA 1
ATOM 722 C C . THR A 1 86 ? 12.456 5.240 -16.987 1.00 89.56 86 THR A C 1
ATOM 724 O O . THR A 1 86 ? 12.162 5.291 -15.787 1.00 89.56 86 THR A O 1
ATOM 727 N N . ASN A 1 87 ? 13.599 5.736 -17.464 1.00 87.06 87 ASN A N 1
ATOM 728 C CA . ASN A 1 87 ? 14.650 6.331 -16.639 1.00 87.06 87 ASN A CA 1
ATOM 729 C C . ASN A 1 87 ? 15.228 7.585 -17.323 1.00 87.06 87 ASN A C 1
ATOM 731 O O . ASN A 1 87 ? 16.300 7.514 -17.930 1.00 87.06 87 ASN A O 1
ATOM 735 N N . PRO A 1 88 ? 14.497 8.716 -17.316 1.00 82.25 88 PRO A N 1
ATOM 736 C CA . PRO A 1 88 ? 14.986 9.963 -17.888 1.00 82.25 88 PRO A CA 1
ATOM 737 C C . PRO A 1 88 ? 16.227 10.459 -17.136 1.00 82.25 88 PRO A C 1
ATOM 739 O O . PRO A 1 88 ? 16.424 10.178 -15.955 1.00 82.25 88 PRO A O 1
ATOM 742 N N . SER A 1 89 ? 17.061 11.231 -17.831 1.00 76.38 89 SER A N 1
ATOM 743 C CA . SER A 1 89 ? 18.308 11.790 -17.297 1.00 76.38 89 SER A CA 1
ATOM 744 C C . SER A 1 89 ? 18.105 12.961 -16.330 1.00 76.38 89 SER A C 1
ATOM 746 O O . SER A 1 89 ? 19.052 13.345 -15.645 1.00 76.38 89 SER A O 1
ATOM 748 N N . SER A 1 90 ? 16.903 13.537 -16.260 1.00 76.00 90 SER A N 1
ATOM 749 C CA . SER A 1 90 ? 16.564 14.620 -15.337 1.00 76.00 90 SER A CA 1
ATOM 750 C C . SER A 1 90 ? 15.066 14.669 -15.024 1.00 76.00 90 SER A C 1
ATOM 752 O O . SER A 1 90 ? 14.238 14.145 -15.772 1.00 76.00 90 SER A O 1
ATOM 754 N N . GLY A 1 91 ? 14.733 15.348 -13.922 1.00 77.75 91 GLY A N 1
ATOM 755 C CA . GLY A 1 91 ? 13.358 15.614 -13.504 1.00 77.75 91 GLY A CA 1
ATOM 756 C C . GLY A 1 91 ? 12.680 14.455 -12.764 1.00 77.75 91 GLY A C 1
ATOM 757 O O . GLY A 1 91 ? 13.242 13.363 -12.647 1.00 77.75 91 GLY A O 1
ATOM 758 N N . PRO A 1 92 ? 11.465 14.696 -12.242 1.00 85.38 92 PRO A N 1
ATOM 759 C CA . PRO A 1 92 ? 10.718 13.678 -11.523 1.00 85.38 92 PRO A CA 1
ATOM 760 C C . PRO A 1 92 ? 10.266 12.574 -12.483 1.00 85.38 92 PRO A C 1
ATOM 762 O O . PRO A 1 92 ? 9.783 12.845 -13.586 1.00 85.38 92 PRO A O 1
ATOM 765 N N . ILE A 1 93 ? 10.370 11.317 -12.051 1.00 92.06 93 ILE A N 1
ATOM 766 C CA . ILE A 1 93 ? 9.830 10.187 -12.811 1.00 92.06 93 ILE A CA 1
ATOM 767 C C . ILE A 1 93 ? 8.389 9.964 -12.364 1.00 92.06 93 ILE A C 1
ATOM 769 O O . ILE A 1 93 ? 8.135 9.348 -11.330 1.00 92.06 93 ILE A O 1
ATOM 773 N N . ASN A 1 94 ? 7.448 10.480 -13.146 1.00 92.69 94 ASN A N 1
ATOM 774 C CA . ASN A 1 94 ? 6.021 10.321 -12.887 1.00 92.69 94 ASN A CA 1
ATOM 775 C C . ASN A 1 94 ? 5.480 9.042 -13.531 1.00 92.69 94 ASN A C 1
ATOM 777 O O . ASN A 1 94 ? 5.908 8.655 -14.621 1.00 92.69 94 ASN A O 1
ATOM 781 N N . ALA A 1 95 ? 4.498 8.432 -12.874 1.00 95.56 95 ALA A N 1
ATOM 782 C CA . ALA A 1 95 ? 3.723 7.329 -13.420 1.00 95.56 95 ALA A CA 1
ATOM 783 C C . ALA A 1 95 ? 3.110 7.666 -14.790 1.00 95.56 95 ALA A C 1
ATOM 785 O O . ALA A 1 95 ? 2.641 8.783 -15.038 1.00 95.56 95 ALA A O 1
ATOM 786 N N . GLN A 1 96 ? 3.074 6.680 -15.679 1.00 96.12 96 GLN A N 1
ATOM 787 C CA . GLN A 1 96 ? 2.573 6.799 -17.045 1.00 96.12 96 GLN A CA 1
ATOM 788 C C . GLN A 1 96 ? 1.191 6.165 -17.207 1.00 96.12 96 GLN A C 1
ATOM 790 O O . GLN A 1 96 ? 0.372 6.707 -17.961 1.00 96.12 96 GLN A O 1
ATOM 795 N N . THR A 1 97 ? 0.897 5.080 -16.485 1.00 97.00 97 THR A N 1
ATOM 796 C CA . THR A 1 97 ? -0.409 4.413 -16.546 1.00 97.00 97 THR A CA 1
ATOM 797 C C . THR A 1 97 ? -1.490 5.254 -15.869 1.00 97.00 97 THR A C 1
ATOM 799 O O . THR A 1 97 ? -1.246 5.961 -14.889 1.00 97.00 97 THR A O 1
ATOM 802 N N . SER A 1 98 ? -2.718 5.192 -16.393 1.00 95.62 98 SER A N 1
ATOM 803 C CA . SER A 1 98 ? -3.843 5.966 -15.851 1.00 95.62 98 SER A CA 1
ATOM 804 C C . SER A 1 98 ? -4.118 5.639 -14.385 1.00 95.62 98 SER A C 1
ATOM 806 O O . SER A 1 98 ? -4.441 6.541 -13.623 1.00 95.62 98 SER A O 1
ATOM 808 N N . PHE A 1 99 ? -3.949 4.376 -13.981 1.00 95.56 99 PHE A N 1
ATOM 809 C CA . PHE A 1 99 ? -4.150 3.957 -12.597 1.00 95.56 99 PHE A CA 1
ATOM 810 C C . PHE A 1 99 ? -3.055 4.497 -11.674 1.00 95.56 99 PHE A C 1
ATOM 812 O O . PHE A 1 99 ? -3.378 5.157 -10.690 1.00 95.56 99 PHE A O 1
ATOM 819 N N . PHE A 1 100 ? -1.769 4.320 -11.996 1.00 96.94 100 PHE A N 1
ATOM 820 C CA . PHE A 1 100 ? -0.711 4.807 -11.105 1.00 96.94 100 PHE A CA 1
ATOM 821 C C . PHE A 1 100 ? -0.685 6.333 -10.988 1.00 96.94 100 PHE A C 1
ATOM 823 O O . PHE A 1 100 ? -0.323 6.843 -9.935 1.00 96.94 100 PHE A O 1
ATOM 830 N N . LYS A 1 101 ? -1.130 7.076 -12.009 1.00 95.88 101 LYS A N 1
ATOM 831 C CA . LYS A 1 101 ? -1.304 8.540 -11.924 1.00 95.88 101 LYS A CA 1
ATOM 832 C C . LYS A 1 101 ? -2.300 8.985 -10.851 1.00 95.88 101 LYS A C 1
ATOM 834 O O . LYS A 1 101 ? -2.260 10.142 -10.451 1.00 95.88 101 LYS A O 1
ATOM 839 N N . THR A 1 102 ? -3.189 8.098 -10.403 1.00 95.75 102 THR A N 1
ATOM 840 C CA . THR A 1 102 ? -4.123 8.393 -9.306 1.00 95.75 102 THR A CA 1
ATOM 841 C C . THR A 1 102 ? -3.511 8.185 -7.922 1.00 95.75 102 THR A C 1
ATOM 843 O O . THR A 1 102 ? -4.077 8.659 -6.945 1.00 95.75 102 THR A O 1
ATOM 846 N N . LEU A 1 103 ? -2.365 7.502 -7.821 1.00 96.56 103 LEU A N 1
ATOM 847 C CA . LEU A 1 103 ? -1.710 7.232 -6.543 1.00 96.56 103 LEU A CA 1
ATOM 848 C C . LEU A 1 103 ? -1.094 8.512 -5.956 1.00 96.56 103 LEU A C 1
ATOM 850 O O . LEU A 1 103 ? -0.588 9.350 -6.712 1.00 96.56 103 LEU A O 1
ATOM 854 N N . PRO A 1 104 ? -1.010 8.614 -4.618 1.00 96.50 104 PRO A N 1
ATOM 855 C CA . PRO A 1 104 ? -0.230 9.654 -3.961 1.00 96.50 104 PRO A CA 1
ATOM 856 C C . PRO A 1 104 ? 1.215 9.658 -4.452 1.00 96.50 104 PRO A C 1
ATOM 858 O O . PRO A 1 104 ? 1.836 8.603 -4.619 1.00 96.50 104 PRO A O 1
ATOM 861 N N . ASN A 1 105 ? 1.757 10.845 -4.677 1.00 96.94 105 ASN A N 1
ATOM 862 C CA . ASN A 1 105 ? 3.152 11.015 -5.061 1.00 96.94 105 ASN A CA 1
ATOM 863 C C . ASN A 1 105 ? 4.091 10.934 -3.837 1.00 96.94 105 ASN A C 1
ATOM 865 O O . ASN A 1 105 ? 3.644 10.820 -2.690 1.00 96.94 105 ASN A O 1
ATOM 869 N N . ALA A 1 106 ? 5.407 10.991 -4.065 1.00 96.69 106 ALA A N 1
ATOM 870 C CA . ALA A 1 106 ? 6.391 10.915 -2.979 1.00 96.69 106 ALA A CA 1
ATOM 871 C C . ALA A 1 106 ? 6.189 12.000 -1.897 1.00 96.69 106 ALA A C 1
ATOM 873 O O . ALA A 1 106 ? 6.287 11.698 -0.708 1.00 96.69 106 ALA A O 1
ATOM 874 N N . ASN A 1 107 ? 5.843 13.234 -2.281 1.00 97.62 107 ASN A N 1
ATOM 875 C CA . ASN A 1 107 ? 5.594 14.332 -1.341 1.00 97.62 107 ASN A CA 1
ATOM 876 C C . ASN A 1 107 ? 4.392 14.035 -0.444 1.00 97.62 107 ASN A C 1
ATOM 878 O O . ASN A 1 107 ? 4.505 14.099 0.781 1.00 97.62 107 ASN A O 1
ATOM 882 N N . GLU A 1 108 ? 3.267 13.639 -1.037 1.00 97.69 108 GLU A N 1
ATOM 883 C CA . GLU A 1 108 ? 2.041 13.288 -0.311 1.00 97.69 108 GLU A CA 1
ATOM 884 C C . GLU A 1 108 ? 2.280 12.153 0.695 1.00 97.69 108 GLU A C 1
ATOM 886 O O . GLU A 1 108 ? 1.801 12.201 1.828 1.00 97.69 108 GLU A O 1
ATOM 891 N N . MET A 1 109 ? 3.082 11.149 0.328 1.00 97.44 109 MET A N 1
ATOM 892 C CA . MET A 1 109 ? 3.446 10.055 1.233 1.00 97.44 109 MET A CA 1
ATOM 893 C C . MET A 1 109 ? 4.234 10.520 2.457 1.00 97.44 109 MET A C 1
ATOM 895 O O . MET A 1 109 ? 4.010 9.998 3.553 1.00 97.44 109 MET A O 1
ATOM 899 N N . THR A 1 110 ? 5.099 11.531 2.320 1.00 98.25 110 THR A N 1
ATOM 900 C CA . THR A 1 110 ? 5.776 12.101 3.494 1.00 98.25 110 THR A CA 1
ATOM 901 C C . THR A 1 110 ? 4.801 12.783 4.452 1.00 98.25 110 THR A C 1
ATOM 903 O O . THR A 1 110 ? 4.978 12.681 5.667 1.00 98.25 110 THR A O 1
ATOM 906 N N . TRP A 1 111 ? 3.741 13.424 3.944 1.00 98.38 111 TRP A N 1
ATOM 907 C CA . TRP A 1 111 ? 2.702 14.022 4.786 1.00 98.38 111 TRP A CA 1
ATOM 908 C C . TRP A 1 111 ? 1.975 12.963 5.603 1.00 98.38 111 TRP A C 1
ATOM 910 O O . TRP A 1 111 ? 1.813 13.139 6.810 1.00 98.38 111 TRP A O 1
ATOM 920 N N . TYR A 1 112 ? 1.599 11.842 4.987 1.00 97.56 112 TYR A N 1
ATOM 921 C CA . TYR A 1 112 ? 0.994 10.728 5.715 1.00 97.56 112 TYR A CA 1
ATOM 922 C C . TYR A 1 112 ? 1.941 10.155 6.778 1.00 97.56 112 TYR A C 1
ATOM 924 O O . TYR A 1 112 ? 1.535 10.017 7.931 1.00 97.56 112 TYR A O 1
ATOM 932 N N . ALA A 1 113 ? 3.207 9.895 6.439 1.00 97.75 113 ALA A N 1
ATOM 933 C CA . ALA A 1 113 ? 4.178 9.329 7.379 1.00 97.75 113 ALA A CA 1
ATOM 934 C C . ALA A 1 113 ? 4.494 10.269 8.564 1.00 97.75 113 ALA A C 1
ATOM 936 O O . ALA A 1 113 ? 4.515 9.857 9.724 1.00 97.75 113 ALA A O 1
ATOM 937 N N . MET A 1 114 ? 4.713 11.558 8.297 1.00 98.25 114 MET A N 1
ATOM 938 C CA . MET A 1 114 ? 5.223 12.497 9.307 1.00 98.25 114 MET A CA 1
ATOM 939 C C . MET A 1 114 ? 4.127 13.290 10.023 1.00 98.25 114 MET A C 1
ATOM 941 O O . MET A 1 114 ? 4.315 13.714 11.163 1.00 98.25 114 MET A O 1
ATOM 945 N N . LYS A 1 115 ? 2.998 13.551 9.357 1.00 97.88 115 LYS A N 1
ATOM 946 C CA . LYS A 1 115 ? 1.929 14.449 9.837 1.00 97.88 115 LYS A CA 1
ATOM 947 C C . LYS A 1 115 ? 0.543 13.798 9.827 1.00 97.88 115 LYS A C 1
ATOM 949 O O . LYS A 1 115 ? -0.408 14.399 10.328 1.00 97.88 115 LYS A O 1
ATOM 954 N N . GLY A 1 116 ? 0.427 12.567 9.331 1.00 97.00 116 GLY A N 1
ATOM 955 C CA . GLY A 1 116 ? -0.822 11.815 9.252 1.00 97.00 116 GLY A CA 1
ATOM 956 C C . GLY A 1 116 ? -1.314 11.240 10.579 1.00 97.00 116 GLY A C 1
ATOM 957 O O . GLY A 1 116 ? -2.278 10.492 10.560 1.00 97.00 116 GLY A O 1
ATOM 958 N N . ASP A 1 117 ? -0.690 11.569 11.715 1.00 97.50 117 ASP A N 1
ATOM 959 C CA . ASP A 1 117 ? -0.960 10.942 13.020 1.00 97.50 117 ASP A CA 1
ATOM 960 C C . ASP A 1 117 ? -1.030 9.404 12.925 1.00 97.50 117 ASP A C 1
ATOM 962 O O . ASP A 1 117 ? -2.100 8.822 13.119 1.00 97.50 117 ASP A O 1
ATOM 966 N N . PRO A 1 118 ? 0.076 8.746 12.542 1.00 97.62 118 PRO A N 1
ATOM 967 C CA . PRO A 1 118 ? 0.082 7.313 12.308 1.00 97.62 118 PRO A CA 1
ATOM 968 C C . PRO A 1 118 ? -0.221 6.536 13.588 1.00 97.62 118 PRO A C 1
ATOM 970 O O . PRO A 1 118 ? 0.442 6.718 14.617 1.00 97.62 118 PRO A O 1
ATOM 973 N N . ARG A 1 119 ? -1.228 5.658 13.509 1.00 97.88 119 ARG A N 1
ATOM 974 C CA . ARG A 1 119 ? -1.645 4.818 14.632 1.00 97.88 119 ARG A CA 1
ATOM 975 C C . ARG A 1 119 ? -1.677 3.341 14.282 1.00 97.88 119 ARG A C 1
ATOM 977 O O . ARG A 1 119 ? -2.496 2.920 13.463 1.00 97.88 119 ARG A O 1
ATOM 984 N N . TRP A 1 120 ? -0.799 2.552 14.895 1.00 97.69 120 TRP A N 1
ATOM 985 C CA . TRP A 1 120 ? -0.774 1.113 14.645 1.00 97.69 120 TRP A CA 1
ATOM 986 C C . TRP A 1 120 ? -1.834 0.401 15.478 1.00 97.69 120 TRP A C 1
ATOM 988 O O . TRP A 1 120 ? -1.822 0.461 16.708 1.00 97.69 120 TRP A O 1
ATOM 998 N N . ASP A 1 121 ? -2.717 -0.321 14.802 1.00 96.81 121 ASP A N 1
ATOM 999 C CA . ASP A 1 121 ? -3.790 -1.098 15.406 1.00 96.81 121 ASP A CA 1
ATOM 1000 C C . ASP A 1 121 ? -3.467 -2.589 15.286 1.00 96.81 121 ASP A C 1
ATOM 1002 O O . ASP A 1 121 ? -3.633 -3.192 14.225 1.00 96.81 121 ASP A O 1
ATOM 1006 N N . THR A 1 122 ? -2.971 -3.170 16.380 1.00 95.62 122 THR A N 1
ATOM 1007 C CA . THR A 1 122 ? -2.592 -4.590 16.472 1.00 95.62 122 THR A CA 1
ATOM 1008 C C . THR A 1 122 ? -3.801 -5.529 16.443 1.00 95.62 122 THR A C 1
ATOM 1010 O O . THR A 1 122 ? -3.652 -6.703 16.098 1.00 95.62 122 THR A O 1
ATOM 1013 N N . ASP A 1 123 ? -4.992 -5.033 16.784 1.00 94.00 123 ASP A N 1
ATOM 1014 C CA . ASP A 1 123 ? -6.159 -5.865 17.088 1.00 94.00 123 ASP A CA 1
ATOM 1015 C C . ASP A 1 123 ? -7.209 -5.861 15.980 1.00 94.00 123 ASP A C 1
ATOM 1017 O O . ASP A 1 123 ? -8.029 -6.780 15.904 1.00 94.00 123 ASP A O 1
ATOM 1021 N N . LYS A 1 124 ? -7.184 -4.870 15.082 1.00 94.06 124 LYS A N 1
ATOM 1022 C CA . LYS A 1 124 ? -8.103 -4.828 13.946 1.00 94.06 124 LYS A CA 1
ATOM 1023 C C . LYS A 1 124 ? -7.914 -6.035 13.042 1.00 94.06 124 LYS A C 1
ATOM 1025 O O . LYS A 1 124 ? -6.914 -6.152 12.334 1.00 94.06 124 LYS A O 1
ATOM 1030 N N . ILE A 1 125 ? -8.935 -6.884 13.033 1.00 95.31 125 ILE A N 1
ATOM 1031 C CA . ILE A 1 125 ? -9.019 -8.063 12.179 1.00 95.31 125 ILE A CA 1
ATOM 1032 C C . ILE A 1 125 ? -9.516 -7.722 10.773 1.00 95.31 125 ILE A C 1
ATOM 1034 O O . ILE A 1 125 ? -10.314 -6.798 10.573 1.00 95.31 125 ILE A O 1
ATOM 1038 N N . TRP A 1 126 ? -9.047 -8.495 9.804 1.00 96.00 126 TRP A N 1
ATOM 1039 C CA . TRP A 1 126 ? -9.427 -8.422 8.398 1.00 96.00 126 TRP A CA 1
ATOM 1040 C C . TRP A 1 126 ? -9.123 -9.751 7.700 1.00 96.00 126 TRP A C 1
ATOM 1042 O O . TRP A 1 126 ? -8.339 -10.552 8.210 1.00 96.00 126 TRP A O 1
ATOM 1052 N N . THR A 1 127 ? -9.745 -10.006 6.551 1.00 95.50 127 THR A N 1
ATOM 1053 C CA . THR A 1 127 ? -9.439 -11.183 5.726 1.00 95.50 127 THR A CA 1
ATOM 1054 C C . THR A 1 127 ? -8.712 -10.788 4.451 1.00 95.50 127 THR A C 1
ATOM 1056 O O . THR A 1 127 ? -8.826 -9.653 3.990 1.00 95.50 127 THR A O 1
ATOM 1059 N N . MET A 1 128 ? -7.927 -11.715 3.909 1.00 95.69 128 MET A N 1
ATOM 1060 C CA . MET A 1 128 ? -7.337 -11.605 2.577 1.00 95.69 128 MET A CA 1
ATOM 1061 C C . MET A 1 128 ? -7.123 -13.003 2.010 1.00 95.69 128 MET A C 1
ATOM 1063 O O . MET A 1 128 ? -6.556 -13.863 2.687 1.00 95.69 128 MET A O 1
ATOM 1067 N N . MET A 1 129 ? -7.560 -13.223 0.767 1.00 95.25 129 MET A N 1
ATOM 1068 C CA . MET A 1 129 ? -7.365 -14.482 0.028 1.00 95.25 129 MET A CA 1
ATOM 1069 C C . MET A 1 129 ? -7.786 -15.736 0.826 1.00 95.25 129 MET A C 1
ATOM 1071 O O . MET A 1 129 ? -7.109 -16.762 0.799 1.00 95.25 129 MET A O 1
ATOM 1075 N N . GLY A 1 130 ? -8.888 -15.640 1.581 1.00 93.00 130 GLY A N 1
ATOM 1076 C CA . GLY A 1 130 ? -9.440 -16.740 2.384 1.00 93.00 130 GLY A CA 1
ATOM 1077 C C . GLY A 1 130 ? -8.812 -16.943 3.770 1.00 93.00 130 GLY A C 1
ATOM 1078 O O . GLY A 1 130 ? -9.197 -17.878 4.469 1.00 93.00 130 GLY A O 1
ATOM 1079 N N . HIS A 1 131 ? -7.886 -16.078 4.197 1.00 94.06 131 HIS A N 1
ATOM 1080 C CA . HIS A 1 131 ? -7.198 -16.184 5.492 1.00 94.06 131 HIS A CA 1
ATOM 1081 C C . HIS A 1 131 ? -7.534 -15.010 6.414 1.00 94.06 131 HIS A C 1
ATOM 1083 O O . HIS A 1 131 ? -7.723 -13.883 5.956 1.00 94.06 131 HIS A O 1
ATOM 1089 N N . LEU A 1 132 ? -7.592 -15.277 7.722 1.00 95.00 132 LEU A N 1
ATOM 1090 C CA . LEU A 1 132 ? -7.810 -14.269 8.762 1.00 95.00 132 LEU A CA 1
ATOM 1091 C C . LEU A 1 132 ? -6.477 -13.671 9.224 1.00 95.00 132 LEU A C 1
ATOM 1093 O O . LEU A 1 132 ? -5.560 -14.401 9.604 1.00 95.00 132 LEU A O 1
ATOM 1097 N N . TYR A 1 133 ? -6.414 -12.345 9.276 1.00 96.00 133 TYR A N 1
ATOM 1098 C CA . TYR A 1 133 ? -5.265 -11.573 9.734 1.00 96.00 133 TYR A CA 1
ATOM 1099 C C . TYR A 1 133 ? -5.688 -10.472 10.708 1.00 96.00 133 TYR A C 1
ATOM 1101 O O . TYR A 1 133 ? -6.872 -10.187 10.895 1.00 96.00 133 TYR A O 1
ATOM 1109 N N . LYS A 1 134 ? -4.690 -9.848 11.333 1.00 95.69 134 LYS A N 1
ATOM 1110 C CA . LYS A 1 134 ? -4.840 -8.628 12.123 1.00 95.69 134 LYS A CA 1
ATOM 1111 C C . LYS A 1 134 ? -3.617 -7.737 11.965 1.00 95.69 134 LYS A C 1
ATOM 1113 O O . LYS A 1 134 ? -2.577 -8.208 11.503 1.00 95.69 134 LYS A O 1
ATOM 1118 N N . GLY A 1 135 ? -3.743 -6.476 12.355 1.00 96.19 135 GLY A N 1
ATOM 1119 C CA . GLY A 1 135 ? -2.655 -5.509 12.253 1.00 96.19 135 GLY A CA 1
ATOM 1120 C C . GLY A 1 135 ? -2.809 -4.567 11.062 1.00 96.19 135 GLY A C 1
ATOM 1121 O O . GLY A 1 135 ? -3.230 -4.964 9.970 1.00 96.19 135 GLY A O 1
ATOM 1122 N N . GLY A 1 136 ? -2.442 -3.308 11.260 1.00 97.25 136 GLY A N 1
ATOM 1123 C CA . GLY A 1 136 ? -2.358 -2.307 10.206 1.00 97.25 136 GLY A CA 1
ATOM 1124 C C . GLY A 1 136 ? -2.272 -0.896 10.769 1.00 97.25 136 GLY A C 1
ATOM 1125 O O . GLY A 1 136 ? -2.198 -0.695 11.981 1.00 97.25 136 GLY A O 1
ATOM 1126 N N . MET A 1 137 ? -2.283 0.085 9.876 1.00 97.75 137 MET A N 1
ATOM 1127 C CA . MET A 1 137 ? -2.057 1.485 10.217 1.00 97.75 137 MET A CA 1
ATOM 1128 C C . MET A 1 137 ? -3.303 2.320 9.947 1.00 97.75 137 MET A C 1
ATOM 1130 O O . MET A 1 137 ? -3.855 2.290 8.847 1.00 97.75 137 MET A O 1
ATOM 1134 N N . TRP A 1 138 ? -3.711 3.114 10.929 1.00 97.81 138 TRP A N 1
ATOM 1135 C CA . TRP A 1 138 ? -4.612 4.240 10.726 1.00 97.81 138 TRP A CA 1
ATOM 1136 C C . TRP A 1 138 ? -3.813 5.498 10.404 1.00 97.81 138 TRP A C 1
ATOM 1138 O O . TRP A 1 138 ? -2.809 5.787 11.054 1.00 97.81 138 TRP A O 1
ATOM 1148 N N . LEU A 1 139 ? -4.285 6.263 9.424 1.00 97.44 139 LEU A N 1
ATOM 1149 C CA . LEU A 1 139 ? -3.705 7.542 9.016 1.00 97.44 139 LEU A CA 1
ATOM 1150 C C . LEU A 1 139 ? -4.819 8.569 8.823 1.00 97.44 139 LEU A C 1
ATOM 1152 O O . LEU A 1 139 ? -5.911 8.229 8.364 1.00 97.44 139 LEU A O 1
ATOM 1156 N N . LYS A 1 140 ? -4.553 9.829 9.166 1.00 97.19 140 LYS A N 1
ATOM 1157 C CA . LYS A 1 140 ? -5.435 10.955 8.854 1.00 97.19 140 LYS A CA 1
ATOM 1158 C C . LYS A 1 140 ? -5.561 11.105 7.346 1.00 97.19 140 LYS A C 1
ATOM 1160 O O . LYS A 1 140 ? -4.563 11.079 6.630 1.00 97.19 140 LYS A O 1
ATOM 1165 N N . LYS A 1 141 ? -6.782 11.349 6.878 1.00 97.06 141 LYS A N 1
ATOM 1166 C CA . LYS A 1 141 ? -7.057 11.765 5.498 1.00 97.06 141 LYS A CA 1
ATOM 1167 C C . LYS A 1 141 ? -6.412 13.122 5.240 1.00 97.06 141 LYS A C 1
ATOM 1169 O O . LYS A 1 141 ? -6.361 13.957 6.150 1.00 97.06 141 LYS A O 1
ATOM 1174 N N . LYS A 1 142 ? -5.985 13.380 4.000 1.00 95.31 142 LYS A N 1
ATOM 1175 C CA . LYS A 1 142 ? -5.263 14.615 3.637 1.00 95.31 142 LYS A CA 1
ATOM 1176 C C . LYS A 1 142 ? -6.006 15.894 4.031 1.00 95.31 142 LYS A C 1
ATOM 1178 O O . LYS A 1 142 ? -5.379 16.844 4.480 1.00 95.31 142 LYS A O 1
ATOM 1183 N N . ALA A 1 143 ? -7.343 15.884 3.973 1.00 95.75 143 ALA A N 1
ATOM 1184 C CA . ALA A 1 143 ? -8.194 17.009 4.369 1.00 95.75 143 ALA A CA 1
ATOM 1185 C C . ALA A 1 143 ? -8.032 17.433 5.846 1.00 95.75 143 ALA A C 1
ATOM 1187 O O . ALA A 1 143 ? -8.396 18.548 6.210 1.00 95.75 143 ALA A O 1
ATOM 1188 N N . TYR A 1 144 ? -7.486 16.556 6.696 1.00 97.31 144 TYR A N 1
ATOM 1189 C CA . TYR A 1 144 ? -7.244 16.802 8.122 1.00 97.31 144 TYR A CA 1
ATOM 1190 C C . TYR A 1 144 ? -5.753 16.920 8.472 1.00 97.31 144 TYR A C 1
ATOM 1192 O O . TYR A 1 144 ? -5.399 16.945 9.655 1.00 97.31 144 TYR A O 1
ATOM 1200 N N . ILE A 1 145 ? -4.876 16.996 7.468 1.00 97.50 145 ILE A N 1
ATOM 1201 C CA . ILE A 1 145 ? -3.444 17.244 7.637 1.00 97.50 145 ILE A CA 1
ATOM 1202 C C . ILE A 1 145 ? -3.176 18.710 7.280 1.00 97.50 145 ILE A C 1
ATOM 1204 O O . ILE A 1 145 ? -3.242 19.112 6.122 1.00 97.50 145 ILE A O 1
ATOM 1208 N N . SER A 1 146 ? -2.888 19.532 8.291 1.00 97.44 146 SER A N 1
ATOM 1209 C CA . SER A 1 146 ? -2.599 20.955 8.076 1.00 97.44 146 SER A CA 1
ATOM 1210 C C . SER A 1 146 ? -1.324 21.137 7.249 1.00 97.44 146 SER A C 1
ATOM 1212 O O . SER A 1 146 ? -0.298 20.536 7.567 1.00 97.44 146 SER A O 1
ATOM 1214 N N . GLY A 1 147 ? -1.393 21.976 6.213 1.00 96.75 147 GLY A N 1
ATOM 1215 C CA . GLY A 1 147 ? -0.271 22.264 5.315 1.00 96.75 147 GLY A CA 1
ATOM 1216 C C . GLY A 1 147 ? -0.040 21.230 4.210 1.00 96.75 147 GLY A C 1
ATOM 1217 O O . GLY A 1 147 ? 0.910 21.403 3.454 1.00 96.75 147 GLY A O 1
ATOM 1218 N N . PHE A 1 148 ? -0.891 20.199 4.098 1.00 97.62 148 PHE A N 1
ATOM 1219 C CA . PHE A 1 148 ? -0.754 19.145 3.090 1.00 97.62 148 PHE A CA 1
ATOM 1220 C C . PHE A 1 148 ? -0.520 19.717 1.687 1.00 97.62 148 PHE A C 1
ATOM 1222 O O .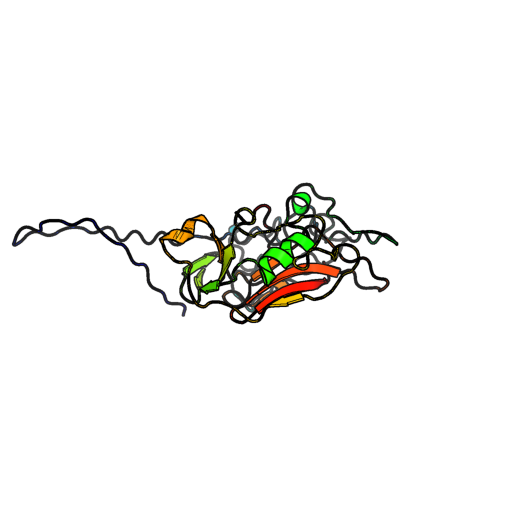 PHE A 1 148 ? -1.243 20.607 1.236 1.00 97.62 148 PHE A O 1
ATOM 1229 N N . SER A 1 149 ? 0.477 19.177 0.990 1.00 97.19 149 SER A N 1
ATOM 1230 C CA . SER A 1 149 ? 0.906 19.653 -0.322 1.00 97.19 149 SER A CA 1
ATOM 1231 C C . SER A 1 149 ? 1.262 18.489 -1.241 1.00 97.19 149 SER A C 1
ATOM 1233 O O . SER A 1 149 ? 1.824 17.483 -0.809 1.00 97.19 149 SER A O 1
ATOM 1235 N N . THR A 1 150 ? 0.943 18.648 -2.525 1.00 95.94 150 THR A N 1
ATOM 1236 C CA . THR A 1 150 ? 1.354 17.734 -3.602 1.00 95.94 150 THR A CA 1
ATOM 1237 C C . THR A 1 150 ? 2.729 18.096 -4.163 1.00 95.94 150 THR A C 1
ATOM 1239 O O . THR A 1 150 ? 3.393 17.245 -4.757 1.00 95.94 150 THR A O 1
ATOM 1242 N N . GLU A 1 151 ? 3.170 19.342 -3.968 1.00 96.31 151 GLU A N 1
ATOM 1243 C CA . GLU A 1 151 ? 4.398 19.887 -4.564 1.00 96.31 151 GLU A CA 1
ATOM 1244 C C . GLU A 1 151 ? 5.607 19.815 -3.636 1.00 96.31 151 GLU A C 1
ATOM 1246 O O . GLU A 1 151 ? 6.732 19.711 -4.111 1.00 96.31 151 GLU A O 1
ATOM 1251 N N . HIS A 1 152 ? 5.373 19.833 -2.324 1.00 97.69 152 HIS A N 1
ATOM 1252 C CA . HIS A 1 152 ? 6.422 19.762 -1.310 1.00 97.69 152 HIS A CA 1
ATOM 1253 C C . HIS A 1 152 ? 6.035 18.746 -0.241 1.00 97.69 152 HIS A C 1
ATOM 1255 O O . HIS A 1 152 ? 4.852 18.583 0.077 1.00 97.69 152 HIS A O 1
ATOM 1261 N N . GLY A 1 153 ? 7.023 18.054 0.312 1.00 97.69 153 GLY A N 1
ATOM 1262 C CA . GLY A 1 153 ? 6.819 17.108 1.394 1.00 97.69 153 GLY A CA 1
ATOM 1263 C C . GLY A 1 153 ? 6.488 17.779 2.725 1.00 97.69 153 GLY A C 1
ATOM 1264 O O . GLY A 1 153 ? 6.231 18.978 2.815 1.00 97.69 153 GLY A O 1
ATOM 1265 N N . TYR A 1 154 ? 6.492 16.970 3.779 1.00 97.81 154 TYR A N 1
ATOM 1266 C CA . TYR A 1 154 ? 6.049 17.330 5.130 1.00 97.81 154 TYR A CA 1
ATOM 1267 C C . TYR A 1 154 ? 6.787 18.506 5.794 1.00 97.81 154 TYR A C 1
ATOM 1269 O O . TYR A 1 154 ? 6.321 19.012 6.820 1.00 97.81 154 TYR A O 1
ATOM 1277 N N . ASP A 1 155 ? 7.956 18.880 5.273 1.00 97.19 155 ASP A N 1
ATOM 1278 C CA . ASP A 1 155 ? 8.759 20.018 5.727 1.00 97.19 155 ASP A CA 1
ATOM 1279 C C . ASP A 1 155 ? 8.318 21.348 5.093 1.00 97.19 155 ASP A C 1
ATOM 1281 O O . ASP A 1 155 ? 8.721 22.414 5.555 1.00 97.19 155 ASP A O 1
ATOM 1285 N N . GLY A 1 156 ? 7.450 21.292 4.079 1.00 96.56 156 GLY A N 1
ATOM 1286 C CA . GLY A 1 156 ? 6.926 22.445 3.356 1.00 96.56 156 GLY A CA 1
ATOM 1287 C C . GLY A 1 156 ? 7.892 23.048 2.335 1.00 96.56 156 GLY A C 1
ATOM 1288 O O . GLY A 1 156 ? 7.547 24.064 1.735 1.00 96.56 156 GLY A O 1
ATOM 1289 N N . THR A 1 157 ? 9.072 22.457 2.123 1.00 97.06 157 THR A N 1
ATOM 1290 C CA . THR A 1 157 ? 10.135 23.045 1.287 1.00 97.06 157 THR A CA 1
ATOM 1291 C C . THR A 1 157 ? 10.789 22.064 0.321 1.00 97.06 157 THR A C 1
ATOM 1293 O O . THR A 1 157 ? 11.236 22.487 -0.743 1.00 97.06 157 THR A O 1
ATOM 1296 N N . THR A 1 158 ? 10.853 20.773 0.642 1.00 97.12 158 THR A N 1
ATOM 1297 C CA . THR A 1 158 ? 11.538 19.775 -0.191 1.00 97.12 158 THR A CA 1
ATOM 1298 C C . THR A 1 158 ? 10.568 19.124 -1.170 1.00 97.12 158 THR A C 1
ATOM 1300 O O . THR A 1 158 ? 9.532 18.607 -0.761 1.00 97.12 158 THR A O 1
ATOM 1303 N N . ASP A 1 159 ? 10.919 19.075 -2.457 1.00 96.19 159 ASP A N 1
ATOM 1304 C CA . ASP A 1 159 ? 10.244 18.210 -3.432 1.00 96.19 159 ASP A CA 1
ATOM 1305 C C . ASP A 1 159 ? 10.983 16.862 -3.534 1.00 96.19 159 ASP A C 1
ATOM 1307 O O . ASP A 1 159 ? 11.996 16.719 -4.226 1.00 96.19 159 ASP A O 1
ATOM 1311 N N . PHE A 1 160 ? 10.467 15.849 -2.840 1.00 95.19 160 PHE A N 1
ATOM 1312 C CA . PHE A 1 160 ? 11.027 14.494 -2.785 1.00 95.19 160 PHE A CA 1
ATOM 1313 C C . PHE A 1 160 ? 10.927 13.742 -4.120 1.00 95.19 160 PHE A C 1
ATOM 1315 O O . PHE A 1 160 ? 11.545 12.690 -4.280 1.00 95.19 160 PHE A O 1
ATOM 1322 N N . ARG A 1 161 ? 10.190 14.267 -5.110 1.00 93.69 161 ARG A N 1
ATOM 1323 C CA . ARG A 1 161 ? 10.139 13.689 -6.465 1.00 93.69 161 ARG A CA 1
ATOM 1324 C C . ARG A 1 161 ? 11.419 13.972 -7.257 1.00 93.69 161 ARG A C 1
ATOM 1326 O O . ARG A 1 161 ? 11.720 13.230 -8.188 1.00 93.69 161 ARG A O 1
ATOM 1333 N N . VAL A 1 162 ? 12.152 15.031 -6.902 1.00 91.81 162 VAL A N 1
ATOM 1334 C CA . VAL A 1 162 ? 13.405 15.452 -7.563 1.00 91.81 162 VAL A CA 1
ATOM 1335 C C . VAL A 1 162 ? 14.621 15.387 -6.641 1.00 91.81 162 VAL A C 1
ATOM 1337 O O . VAL A 1 162 ? 15.730 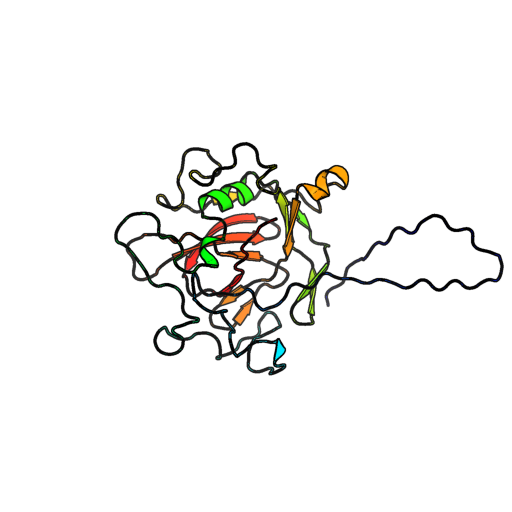15.163 -7.120 1.00 91.81 162 VAL A O 1
ATOM 1340 N N . SER A 1 163 ? 14.411 15.519 -5.330 1.00 92.38 163 SER A N 1
ATOM 1341 C CA . SER A 1 163 ? 15.430 15.387 -4.283 1.00 92.38 163 SER A CA 1
ATOM 1342 C C . SER A 1 163 ? 15.102 14.178 -3.397 1.00 92.38 163 SER A C 1
ATOM 1344 O O . SER A 1 163 ? 14.653 14.345 -2.262 1.00 92.38 163 SER A O 1
ATOM 1346 N N . PRO A 1 164 ? 15.254 12.949 -3.923 1.00 90.38 164 PRO A N 1
ATOM 1347 C CA . PRO A 1 164 ? 14.827 11.728 -3.249 1.00 90.38 164 PRO A CA 1
ATOM 1348 C C . PRO A 1 164 ? 15.617 11.504 -1.957 1.00 90.38 164 PRO A C 1
ATOM 1350 O O . PRO A 1 164 ? 16.849 11.533 -1.943 1.00 90.38 164 PRO A O 1
ATOM 1353 N N . ALA A 1 165 ? 14.905 11.225 -0.870 1.00 92.94 165 ALA A N 1
ATOM 1354 C CA . ALA A 1 165 ? 15.495 10.880 0.415 1.00 92.94 165 ALA A CA 1
ATOM 1355 C C . ALA A 1 165 ? 14.577 9.930 1.185 1.00 92.94 165 ALA A C 1
ATOM 1357 O O . ALA A 1 165 ? 13.355 9.963 1.047 1.00 92.94 165 ALA A O 1
ATOM 1358 N N . ASN A 1 166 ? 15.186 9.093 2.023 1.00 95.62 166 ASN A N 1
ATOM 1359 C CA . ASN A 1 166 ? 14.442 8.274 2.969 1.00 95.62 166 ASN A CA 1
ATOM 1360 C C . ASN A 1 166 ? 13.953 9.152 4.124 1.00 95.62 166 ASN A C 1
ATOM 1362 O O . ASN A 1 166 ? 14.744 9.864 4.744 1.00 95.62 166 ASN A O 1
ATOM 1366 N N . VAL A 1 167 ? 12.666 9.054 4.440 1.00 97.19 167 VAL A N 1
ATOM 1367 C CA . VAL A 1 167 ? 12.030 9.777 5.547 1.00 97.19 167 VAL A CA 1
ATOM 1368 C C . VAL A 1 167 ? 11.321 8.760 6.420 1.00 97.19 167 VAL A C 1
ATOM 1370 O O . VAL A 1 167 ? 10.539 7.965 5.912 1.00 97.19 167 VAL A O 1
ATOM 1373 N N . SER A 1 168 ? 11.563 8.785 7.728 1.00 97.81 168 SER A N 1
ATOM 1374 C CA . SER A 1 168 ? 10.942 7.850 8.666 1.00 97.81 168 SER A CA 1
ATOM 1375 C C . SER A 1 168 ? 10.452 8.535 9.931 1.00 97.81 168 SER A C 1
ATOM 1377 O O . SER A 1 168 ? 11.169 9.335 10.530 1.00 97.81 168 SER A O 1
ATOM 1379 N N . ASN A 1 169 ? 9.273 8.124 10.380 1.00 98.06 169 ASN A N 1
ATOM 1380 C CA . ASN A 1 169 ? 8.689 8.455 11.664 1.00 98.06 169 ASN A CA 1
ATOM 1381 C C . ASN A 1 169 ? 8.540 7.183 12.506 1.00 98.06 169 ASN A C 1
ATOM 1383 O O . ASN A 1 169 ? 7.817 6.259 12.125 1.00 98.06 169 ASN A O 1
ATOM 1387 N N . THR A 1 170 ? 9.206 7.154 13.657 1.00 97.62 170 THR A N 1
ATOM 1388 C CA . THR A 1 170 ? 9.120 6.072 14.652 1.00 97.62 170 THR A CA 1
ATOM 1389 C C . THR A 1 170 ? 8.255 6.443 15.862 1.00 97.62 170 THR A C 1
ATOM 1391 O O . THR A 1 170 ? 8.058 5.627 16.760 1.00 97.62 170 THR A O 1
ATOM 1394 N N . SER A 1 171 ? 7.700 7.658 15.881 1.00 96.19 171 SER A N 1
ATOM 1395 C CA . SER A 1 171 ? 6.775 8.146 16.906 1.00 96.19 171 SER A CA 1
ATOM 1396 C C . SER A 1 171 ? 5.337 7.853 16.481 1.00 96.19 171 SER A C 1
ATOM 1398 O O . SER A 1 171 ? 4.654 8.702 15.904 1.00 96.19 171 SER A O 1
ATOM 1400 N N . LEU A 1 172 ? 4.894 6.624 16.741 1.00 96.12 172 LEU A N 1
ATOM 1401 C CA . LEU A 1 172 ? 3.540 6.152 16.448 1.00 96.12 172 LEU A CA 1
ATOM 1402 C C . LEU A 1 172 ? 2.641 6.233 17.680 1.00 96.12 172 LEU A C 1
ATOM 1404 O O . LEU A 1 172 ? 3.088 6.002 18.805 1.00 96.12 172 LEU A O 1
ATOM 1408 N N . ASN A 1 173 ? 1.349 6.462 17.457 1.00 95.56 173 ASN A N 1
ATOM 1409 C CA . ASN A 1 173 ? 0.340 6.292 18.497 1.00 95.56 173 ASN A CA 1
ATOM 1410 C C . ASN A 1 173 ? -0.192 4.845 18.491 1.00 95.56 173 ASN A C 1
ATOM 1412 O O . ASN A 1 173 ? -0.438 4.283 17.426 1.00 95.56 173 ASN A O 1
ATOM 1416 N N . PRO A 1 174 ? -0.382 4.195 19.647 1.00 94.50 174 PRO A N 1
ATOM 1417 C CA . PRO A 1 174 ? -0.960 2.858 19.677 1.00 94.50 174 PRO A CA 1
ATOM 1418 C C . PRO A 1 174 ? -2.485 2.897 19.490 1.00 94.50 174 PRO A C 1
ATOM 1420 O O . PRO A 1 174 ? -3.168 3.784 20.006 1.00 94.50 174 PRO A O 1
ATOM 1423 N N . GLY A 1 175 ? -3.019 1.882 18.811 1.00 92.50 175 GLY A N 1
ATOM 1424 C CA . GLY A 1 175 ? -4.450 1.607 18.698 1.00 92.50 175 GLY A CA 1
ATOM 1425 C C . GLY A 1 175 ? -5.180 2.403 17.614 1.00 92.50 175 GLY A C 1
ATOM 1426 O O . GLY A 1 175 ? -4.589 3.084 16.779 1.00 92.50 175 GLY A O 1
ATOM 1427 N N . LEU A 1 176 ? -6.507 2.289 17.623 1.00 94.75 176 LEU A N 1
ATOM 1428 C CA . LEU A 1 176 ? -7.386 2.987 16.689 1.00 94.75 176 LEU A CA 1
ATOM 1429 C C . LEU A 1 176 ? -7.601 4.471 17.065 1.00 94.75 176 LEU A C 1
ATOM 1431 O O . LEU A 1 176 ? -7.367 4.878 18.208 1.00 94.75 176 LEU A O 1
ATOM 1435 N N . PRO A 1 177 ? -8.082 5.303 16.123 1.00 95.94 177 PRO A N 1
ATOM 1436 C CA . PRO A 1 177 ? 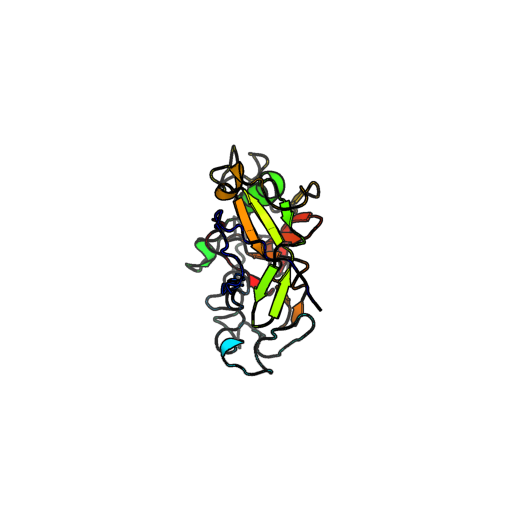-8.558 6.648 16.420 1.00 95.94 177 PRO A CA 1
ATOM 1437 C C . PRO A 1 177 ? -9.699 6.656 17.443 1.00 95.94 177 PRO A C 1
ATOM 1439 O O . PRO A 1 177 ? -10.446 5.687 17.585 1.00 95.94 177 PRO A O 1
ATOM 1442 N N . SER A 1 178 ? -9.874 7.794 18.118 1.00 95.00 178 SER A N 1
ATOM 1443 C CA . SER A 1 178 ? -11.042 8.025 18.969 1.00 95.00 178 SER A CA 1
ATOM 1444 C C . SER A 1 178 ? -12.337 7.949 18.146 1.00 95.00 178 SER A C 1
ATOM 1446 O O . SER A 1 178 ? -12.359 8.277 16.957 1.00 95.00 178 SER A O 1
ATOM 1448 N N . ALA A 1 179 ? -13.448 7.576 18.786 1.00 93.00 179 ALA A N 1
ATOM 1449 C CA . ALA A 1 179 ? -14.744 7.504 18.109 1.00 93.00 179 ALA A CA 1
ATOM 1450 C C . ALA A 1 179 ? -15.178 8.854 17.499 1.00 93.00 179 ALA A C 1
ATOM 1452 O O . ALA A 1 179 ? -15.775 8.874 16.426 1.00 93.00 179 ALA A O 1
ATOM 1453 N N . SER A 1 180 ? -14.838 9.979 18.142 1.00 95.31 180 SER A N 1
ATOM 1454 C CA . SER A 1 180 ? -15.145 11.330 17.649 1.00 95.31 180 SER A CA 1
ATOM 1455 C C . SER A 1 180 ? -14.330 11.739 16.423 1.00 95.31 180 SER A C 1
ATOM 1457 O O . SER A 1 180 ? -14.763 12.609 15.673 1.00 95.31 180 SER A O 1
ATOM 1459 N N . ASP A 1 181 ? -13.159 11.131 16.219 1.00 96.25 181 ASP A N 1
ATOM 1460 C CA . ASP A 1 181 ? -12.276 11.446 15.098 1.00 96.25 181 ASP A CA 1
ATOM 1461 C C . ASP A 1 181 ? -12.249 10.355 14.026 1.00 96.25 181 ASP A C 1
ATOM 1463 O O . ASP A 1 181 ? -11.572 10.532 13.020 1.00 96.25 181 ASP A O 1
ATOM 1467 N N . ALA A 1 182 ? -12.976 9.247 14.190 1.00 93.69 182 ALA A N 1
ATOM 1468 C CA . ALA A 1 182 ? -12.897 8.085 13.302 1.00 93.69 182 ALA A CA 1
ATOM 1469 C C . ALA A 1 182 ? -13.101 8.430 11.814 1.00 93.69 182 ALA A C 1
ATOM 1471 O O . ALA A 1 182 ? -12.417 7.884 10.952 1.00 93.69 182 ALA A O 1
ATOM 1472 N N . ASN A 1 183 ? -13.983 9.386 11.498 1.00 95.31 183 ASN A N 1
ATOM 1473 C CA . ASN A 1 183 ? -14.236 9.835 10.123 1.00 95.31 183 ASN A CA 1
ATOM 1474 C C . ASN A 1 183 ? -13.048 10.576 9.473 1.00 95.31 183 ASN A C 1
ATOM 1476 O O . ASN A 1 183 ? -12.995 10.675 8.241 1.00 95.31 183 ASN A O 1
ATOM 1480 N N . LYS A 1 184 ? -12.099 11.064 10.283 1.00 97.19 184 LYS A N 1
ATOM 1481 C CA . LYS A 1 184 ? -10.884 11.767 9.853 1.00 97.19 184 LYS A CA 1
ATOM 1482 C C . LYS A 1 184 ? -9.766 10.827 9.422 1.00 97.19 184 LYS A C 1
ATOM 1484 O O . LYS A 1 184 ? -8.785 11.307 8.861 1.00 97.19 184 LYS A O 1
ATOM 1489 N N . TYR A 1 185 ? -9.900 9.527 9.675 1.00 97.25 185 TYR A N 1
ATOM 1490 C CA . TYR A 1 185 ? -8.877 8.528 9.383 1.00 97.25 185 TYR A CA 1
ATOM 1491 C C . TYR A 1 185 ? -9.367 7.509 8.359 1.00 97.25 185 TYR A C 1
ATOM 1493 O O . TYR A 1 185 ? -10.566 7.317 8.153 1.00 97.25 185 TYR A O 1
ATOM 1501 N N . PHE A 1 186 ? -8.413 6.831 7.741 1.00 95.62 186 PHE A N 1
ATOM 1502 C CA . PHE A 1 186 ? -8.612 5.625 6.951 1.00 95.62 186 PHE A CA 1
ATOM 1503 C C . PHE A 1 186 ? -7.623 4.557 7.431 1.00 95.62 186 PHE A C 1
ATOM 1505 O O . PHE A 1 186 ? -6.618 4.871 8.073 1.00 95.62 186 PHE A O 1
ATOM 1512 N N . PHE A 1 187 ? -7.933 3.289 7.163 1.00 96.00 187 PHE A N 1
ATOM 1513 C CA . PHE A 1 187 ? -7.125 2.155 7.608 1.00 96.00 187 PHE A CA 1
ATOM 1514 C C . PHE A 1 187 ? -6.439 1.467 6.435 1.00 96.00 187 PHE A C 1
ATOM 1516 O O . PHE A 1 187 ? -7.080 1.178 5.423 1.00 96.00 187 PHE A O 1
ATOM 1523 N N . LEU A 1 188 ? -5.166 1.134 6.630 1.00 96.12 188 LEU A N 1
ATOM 1524 C CA . LEU A 1 188 ? -4.340 0.364 5.715 1.00 96.12 188 LEU A CA 1
ATOM 1525 C C . LEU A 1 188 ? -3.934 -0.966 6.374 1.00 96.12 188 LEU A C 1
ATOM 1527 O O . LEU A 1 188 ? -3.155 -0.955 7.332 1.00 96.12 188 LEU A O 1
ATOM 1531 N N . PRO A 1 189 ? -4.441 -2.115 5.894 1.00 96.50 189 PRO A N 1
ATOM 1532 C CA . PRO A 1 189 ? -4.113 -3.430 6.451 1.00 96.50 189 PRO A CA 1
ATOM 1533 C C . PRO A 1 189 ? -2.652 -3.808 6.201 1.00 96.50 189 PRO A C 1
ATOM 1535 O O . PRO A 1 189 ? -2.083 -3.469 5.163 1.00 96.50 189 PRO A O 1
ATOM 1538 N N . ALA A 1 190 ? -2.044 -4.565 7.113 1.00 97.12 190 ALA A N 1
ATOM 1539 C CA . ALA A 1 190 ? -0.697 -5.109 6.939 1.00 97.12 190 ALA A CA 1
ATOM 1540 C C . ALA A 1 190 ? -0.681 -6.285 5.939 1.00 97.12 190 ALA A C 1
ATOM 1542 O O . ALA A 1 190 ? -0.548 -7.442 6.315 1.00 97.12 190 ALA A O 1
ATOM 1543 N N . THR A 1 191 ? -0.859 -6.015 4.649 1.00 96.62 191 THR A N 1
ATOM 1544 C CA . THR A 1 191 ? -1.026 -7.041 3.601 1.00 96.62 191 THR A CA 1
ATOM 1545 C C . THR A 1 191 ? 0.283 -7.640 3.088 1.00 96.62 191 THR A C 1
ATOM 1547 O O . THR A 1 191 ? 0.261 -8.449 2.162 1.00 96.62 191 THR A O 1
ATOM 1550 N N . GLY A 1 192 ? 1.431 -7.238 3.634 1.00 97.00 192 GLY A N 1
ATOM 1551 C CA . GLY A 1 192 ? 2.729 -7.693 3.154 1.00 97.00 192 GLY A CA 1
ATOM 1552 C C . GLY A 1 192 ? 3.021 -7.242 1.722 1.00 97.00 192 GLY A C 1
ATOM 1553 O O . GLY A 1 192 ? 2.504 -6.227 1.244 1.00 97.00 192 GLY A O 1
ATOM 1554 N N . PHE A 1 193 ? 3.871 -8.000 1.039 1.00 97.62 193 PHE A N 1
ATOM 1555 C CA . PHE A 1 193 ? 4.266 -7.746 -0.344 1.00 97.62 193 PHE A CA 1
ATOM 1556 C C . PHE A 1 193 ? 4.705 -9.021 -1.063 1.00 97.62 193 PHE A C 1
ATOM 1558 O O . PHE A 1 193 ? 4.970 -10.039 -0.425 1.00 97.62 193 PHE A O 1
ATOM 1565 N N . TYR A 1 194 ? 4.845 -8.928 -2.387 1.00 98.25 194 TYR A N 1
ATOM 1566 C CA . TYR A 1 194 ? 5.509 -9.944 -3.194 1.00 98.25 194 TYR A CA 1
ATOM 1567 C C . TYR A 1 194 ? 6.927 -9.534 -3.590 1.00 98.25 194 TYR A C 1
ATOM 1569 O O . TYR A 1 194 ? 7.174 -8.398 -3.999 1.00 98.25 194 TYR A O 1
ATOM 1577 N N . LEU A 1 195 ? 7.854 -10.487 -3.539 1.00 97.50 195 LEU A N 1
ATOM 1578 C CA . LEU A 1 195 ? 9.192 -10.366 -4.114 1.00 97.50 195 LEU A CA 1
ATOM 1579 C C . LEU A 1 195 ? 9.546 -11.669 -4.826 1.00 97.50 195 LEU A C 1
ATOM 1581 O O . LEU A 1 195 ? 9.529 -12.728 -4.206 1.00 97.50 195 LEU A O 1
ATOM 1585 N N . ALA A 1 196 ? 9.860 -11.587 -6.122 1.00 96.38 196 ALA A N 1
ATOM 1586 C CA . ALA A 1 196 ? 10.172 -12.751 -6.957 1.00 96.38 196 ALA A CA 1
ATOM 1587 C C . ALA A 1 196 ? 9.143 -13.893 -6.794 1.00 96.38 196 ALA A C 1
ATOM 1589 O O . ALA A 1 196 ? 9.495 -15.050 -6.566 1.00 96.38 196 ALA A O 1
ATOM 1590 N N . GLY A 1 197 ? 7.854 -13.534 -6.818 1.00 97.31 197 GLY A N 1
ATOM 1591 C CA . GLY A 1 197 ? 6.744 -14.473 -6.668 1.00 97.31 197 GLY A CA 1
ATOM 1592 C C . GLY A 1 197 ? 6.501 -15.008 -5.258 1.00 97.31 197 GLY A C 1
ATOM 1593 O O . GLY A 1 197 ? 5.565 -15.781 -5.088 1.00 97.31 197 GLY A O 1
ATOM 1594 N N . LYS A 1 198 ? 7.282 -14.611 -4.246 1.00 98.25 198 LYS A N 1
ATOM 1595 C CA . LYS A 1 198 ? 7.076 -14.992 -2.842 1.00 98.25 198 LYS A CA 1
ATOM 1596 C C . LYS A 1 198 ? 6.233 -13.958 -2.103 1.00 98.25 198 LYS A C 1
ATOM 1598 O O . LYS A 1 198 ? 6.592 -12.785 -2.124 1.00 98.25 198 LYS A O 1
ATOM 1603 N N . LEU A 1 199 ? 5.154 -14.389 -1.448 1.00 98.06 199 LEU A N 1
ATOM 1604 C CA . LEU A 1 199 ? 4.371 -13.552 -0.533 1.00 98.06 199 LEU A CA 1
ATOM 1605 C C . LEU A 1 199 ? 5.059 -13.520 0.830 1.00 98.06 199 LEU A C 1
ATOM 1607 O O . LEU A 1 199 ? 5.271 -14.575 1.422 1.00 98.06 199 LEU A O 1
ATOM 1611 N N . ASP A 1 200 ? 5.363 -12.341 1.360 1.00 97.19 200 ASP A N 1
ATOM 1612 C CA . ASP A 1 200 ? 6.005 -12.203 2.667 1.00 97.19 200 ASP A CA 1
ATOM 1613 C C . ASP A 1 200 ? 5.367 -11.106 3.532 1.00 97.19 200 ASP A C 1
ATOM 1615 O O . ASP A 1 200 ? 4.795 -10.131 3.039 1.00 97.19 200 ASP A O 1
ATOM 1619 N N . TYR A 1 201 ? 5.521 -11.264 4.852 1.00 97.19 201 TYR A N 1
ATOM 1620 C CA . TYR A 1 201 ? 5.198 -10.277 5.891 1.00 97.19 201 TYR A CA 1
ATOM 1621 C C . TYR A 1 201 ? 3.719 -9.864 5.993 1.00 97.19 201 TYR A C 1
ATOM 1623 O O . TYR A 1 201 ? 3.404 -8.779 6.493 1.00 97.19 201 TYR A O 1
ATOM 1631 N N . VAL A 1 202 ? 2.797 -10.735 5.577 1.00 96.81 202 VAL A N 1
ATOM 1632 C CA . VAL A 1 202 ? 1.363 -10.534 5.831 1.00 96.81 202 VAL A CA 1
ATOM 1633 C C . VAL A 1 202 ? 1.105 -10.516 7.343 1.00 96.81 202 VAL A C 1
ATOM 1635 O O . VAL A 1 202 ? 1.603 -11.364 8.079 1.00 96.81 202 VAL A O 1
ATOM 1638 N N . GLY A 1 203 ? 0.350 -9.527 7.812 1.00 95.88 203 GLY A N 1
ATOM 1639 C CA . GLY A 1 203 ? 0.114 -9.217 9.223 1.00 95.88 203 GLY A CA 1
ATOM 1640 C C . GLY A 1 203 ? 1.211 -8.372 9.884 1.00 95.88 203 GLY A C 1
ATOM 1641 O O . GLY A 1 203 ? 1.034 -7.953 11.024 1.00 95.88 203 GLY A O 1
ATOM 1642 N N . LEU A 1 204 ? 2.330 -8.102 9.199 1.00 96.75 204 LEU A N 1
ATOM 1643 C CA . LEU A 1 204 ? 3.493 -7.422 9.788 1.00 96.75 204 LEU A CA 1
ATOM 1644 C C . LEU A 1 204 ? 3.792 -6.063 9.154 1.00 96.75 204 LEU A C 1
ATOM 1646 O O . LEU A 1 204 ? 4.107 -5.117 9.873 1.00 96.75 204 LEU A O 1
ATOM 1650 N N . VAL A 1 205 ? 3.694 -5.956 7.828 1.00 97.12 205 VAL A N 1
ATOM 1651 C CA . VAL A 1 205 ? 4.004 -4.716 7.101 1.00 97.12 205 VAL A CA 1
ATOM 1652 C C . VAL A 1 205 ? 2.935 -4.387 6.068 1.00 97.12 205 VAL A C 1
ATOM 1654 O O . VAL A 1 205 ? 2.218 -5.265 5.586 1.00 97.12 205 VAL A O 1
ATOM 1657 N N . SER A 1 206 ? 2.852 -3.116 5.696 1.00 93.50 206 SER A N 1
ATOM 1658 C CA . SER A 1 206 ? 2.025 -2.629 4.599 1.00 93.50 206 SER A CA 1
ATOM 1659 C C . SER A 1 206 ? 2.852 -1.718 3.699 1.00 93.50 206 SER A C 1
ATOM 1661 O O . SER A 1 206 ? 3.402 -0.726 4.175 1.00 93.50 206 SER A O 1
ATOM 1663 N N . ASN A 1 207 ? 2.959 -2.071 2.417 1.00 96.38 207 ASN A N 1
ATOM 1664 C CA . ASN A 1 207 ? 3.770 -1.345 1.442 1.00 96.38 207 ASN A CA 1
ATOM 1665 C C . ASN A 1 207 ? 2.903 -0.905 0.263 1.00 96.38 207 ASN A C 1
ATOM 1667 O O . ASN A 1 207 ? 2.330 -1.751 -0.432 1.00 96.38 207 ASN A O 1
ATOM 1671 N N . TYR A 1 208 ? 2.840 0.408 0.035 1.00 97.56 208 TYR A N 1
ATOM 1672 C CA . TYR A 1 208 ? 2.051 1.001 -1.046 1.00 97.56 208 TYR A CA 1
ATOM 1673 C C . TYR A 1 208 ? 2.926 1.780 -2.008 1.00 97.56 208 TYR A C 1
ATOM 1675 O O . TYR A 1 208 ? 3.679 2.657 -1.586 1.00 97.56 208 TYR A O 1
ATOM 1683 N N . TRP A 1 209 ? 2.791 1.501 -3.300 1.00 98.06 209 TRP A N 1
ATOM 1684 C CA . TRP A 1 209 ? 3.462 2.271 -4.337 1.00 98.06 209 TRP A CA 1
ATOM 1685 C C . TRP A 1 209 ? 2.991 3.720 -4.373 1.00 98.06 209 TRP A C 1
ATOM 1687 O O . TRP A 1 209 ? 1.800 4.003 -4.242 1.00 98.06 209 TRP A O 1
ATOM 1697 N N . SER A 1 210 ? 3.938 4.627 -4.608 1.00 97.19 210 SER A N 1
ATOM 1698 C CA . SER A 1 210 ? 3.636 6.002 -4.999 1.00 97.19 210 SER A CA 1
ATOM 1699 C C . SER A 1 210 ? 3.536 6.133 -6.520 1.00 97.19 210 SER A C 1
ATOM 1701 O O . SER A 1 210 ? 4.055 5.296 -7.266 1.00 97.19 210 SER A O 1
ATOM 1703 N N . SER A 1 211 ? 2.965 7.240 -6.990 1.00 97.06 211 SER A N 1
ATOM 1704 C CA . SER A 1 211 ? 3.007 7.644 -8.403 1.00 97.06 211 SER A CA 1
ATOM 1705 C C . SER A 1 211 ? 4.370 8.195 -8.855 1.00 97.06 211 SER A C 1
ATOM 1707 O O . SER A 1 211 ? 4.515 8.610 -10.006 1.00 97.06 211 SER A O 1
ATOM 1709 N N . SER A 1 212 ? 5.380 8.205 -7.978 1.00 95.06 212 SER A N 1
ATOM 1710 C CA . SER A 1 212 ? 6.709 8.767 -8.232 1.00 95.06 212 SER A CA 1
ATOM 1711 C C . SER A 1 212 ? 7.815 7.719 -8.131 1.00 95.06 212 SER A C 1
ATOM 1713 O O . SER A 1 212 ? 7.916 6.947 -7.176 1.00 95.06 212 SER A O 1
ATOM 1715 N N . ALA A 1 213 ? 8.732 7.756 -9.084 1.00 93.88 213 ALA A N 1
ATOM 1716 C CA . ALA A 1 213 ? 9.965 6.994 -9.058 1.00 93.88 213 ALA A CA 1
ATOM 1717 C C . ALA A 1 213 ? 11.191 7.907 -8.961 1.00 93.88 213 ALA A C 1
ATOM 1719 O O . ALA A 1 213 ? 11.092 9.130 -9.028 1.00 93.88 213 ALA A O 1
ATOM 1720 N N . VAL A 1 214 ? 12.349 7.292 -8.743 1.00 88.56 214 VAL A N 1
ATOM 1721 C CA . VAL A 1 214 ? 13.601 7.987 -8.436 1.00 88.56 214 VAL A CA 1
ATOM 1722 C C . VAL A 1 214 ? 14.465 8.077 -9.689 1.00 88.56 214 VAL A C 1
ATOM 1724 O O . VAL A 1 214 ? 14.777 7.043 -10.288 1.00 88.56 214 VAL A O 1
ATOM 1727 N N . SER A 1 215 ? 14.882 9.290 -10.060 1.00 75.38 215 SER A N 1
ATOM 1728 C CA . SER A 1 215 ? 15.946 9.523 -11.043 1.00 75.38 215 SER A CA 1
ATOM 1729 C C . SER A 1 215 ? 17.311 9.393 -10.360 1.00 75.38 215 SER A C 1
ATOM 1731 O O . SER A 1 215 ? 17.569 10.105 -9.392 1.00 75.38 215 SER A O 1
ATOM 1733 N N . GLY A 1 216 ? 18.194 8.499 -10.822 1.00 63.75 216 GLY A N 1
ATOM 1734 C CA . GLY A 1 216 ? 19.478 8.313 -10.131 1.00 63.75 216 GLY A CA 1
ATOM 1735 C C . GLY A 1 216 ? 20.384 7.194 -10.644 1.00 63.75 216 GLY A C 1
ATOM 1736 O O . GLY A 1 216 ? 20.563 6.193 -9.963 1.00 63.75 216 GLY A O 1
ATOM 1737 N N . GLY A 1 217 ? 20.974 7.396 -11.829 1.00 54.72 217 GLY A N 1
ATOM 1738 C CA . GLY A 1 217 ? 22.389 7.119 -12.152 1.00 54.72 217 GLY A CA 1
ATOM 1739 C C . GLY A 1 217 ? 23.005 5.717 -12.003 1.00 54.72 217 GLY A C 1
ATOM 1740 O O . GLY A 1 217 ? 24.215 5.602 -12.183 1.00 54.72 217 GLY A O 1
ATOM 1741 N N . GLY A 1 218 ? 22.248 4.669 -11.679 1.00 61.88 218 GLY A N 1
ATOM 1742 C CA . GLY A 1 218 ? 22.756 3.297 -11.543 1.00 61.88 218 GLY A CA 1
ATOM 1743 C C . GLY A 1 218 ? 22.044 2.287 -12.447 1.00 61.88 218 GLY A C 1
ATOM 1744 O O . GLY A 1 218 ? 21.062 2.612 -13.108 1.00 61.88 218 GLY A O 1
ATOM 1745 N N . ALA A 1 219 ? 22.516 1.035 -12.451 1.00 65.44 219 ALA A N 1
ATOM 1746 C CA . ALA A 1 219 ? 21.870 -0.059 -13.190 1.00 65.44 219 ALA A CA 1
ATOM 1747 C C . ALA A 1 219 ? 20.475 -0.425 -12.635 1.00 65.44 219 ALA A C 1
ATOM 1749 O O . ALA A 1 219 ? 19.642 -0.965 -13.360 1.00 65.44 219 ALA A O 1
ATOM 1750 N N . THR A 1 220 ? 20.214 -0.125 -11.358 1.00 77.75 220 THR A N 1
ATOM 1751 C CA . THR A 1 220 ? 18.939 -0.404 -10.685 1.00 77.75 220 THR A CA 1
ATOM 1752 C C . THR A 1 220 ? 18.057 0.836 -10.674 1.00 77.75 220 THR A C 1
ATOM 1754 O O . THR A 1 220 ? 18.487 1.902 -10.233 1.00 77.75 220 THR A O 1
ATOM 1757 N N . ILE A 1 221 ? 16.802 0.678 -11.092 1.00 88.44 221 ILE A N 1
ATOM 1758 C CA . ILE A 1 221 ? 15.787 1.730 -11.043 1.00 88.44 221 ILE A CA 1
ATOM 1759 C C . ILE A 1 221 ? 14.866 1.551 -9.834 1.00 88.44 221 ILE A C 1
ATOM 1761 O O . ILE A 1 221 ? 14.409 0.443 -9.533 1.00 88.44 221 ILE A O 1
ATOM 1765 N N . TRP A 1 222 ? 14.579 2.657 -9.151 1.00 92.62 222 TRP A N 1
ATOM 1766 C CA . TRP A 1 222 ? 13.880 2.660 -7.866 1.00 92.62 222 TRP A CA 1
ATOM 1767 C C . TRP A 1 222 ? 12.530 3.369 -7.969 1.00 92.62 222 TRP A C 1
ATOM 1769 O O . TRP A 1 222 ? 12.362 4.287 -8.778 1.00 92.62 222 TRP A O 1
ATOM 1779 N N . GLY A 1 223 ? 11.565 2.917 -7.174 1.00 95.00 223 GLY A N 1
ATOM 1780 C CA . GLY A 1 223 ? 10.263 3.548 -6.966 1.00 95.00 223 GLY A CA 1
ATOM 1781 C C . GLY A 1 223 ? 10.107 3.974 -5.508 1.00 95.00 223 GLY A C 1
ATOM 1782 O O . GLY A 1 223 ? 10.626 3.296 -4.617 1.00 95.00 223 GLY A O 1
ATOM 1783 N N . HIS A 1 224 ? 9.401 5.077 -5.260 1.00 96.69 224 HIS A N 1
ATOM 1784 C CA . HIS A 1 224 ? 9.033 5.464 -3.900 1.00 96.69 224 HIS A CA 1
ATOM 1785 C C . HIS A 1 224 ? 7.809 4.677 -3.431 1.00 96.69 224 HIS A C 1
ATOM 1787 O O . HIS A 1 224 ? 6.882 4.430 -4.212 1.00 96.69 224 HIS A O 1
ATOM 1793 N N . TYR A 1 225 ? 7.782 4.337 -2.148 1.00 97.56 225 TYR A N 1
ATOM 1794 C CA . TYR A 1 225 ? 6.659 3.660 -1.513 1.00 97.56 225 TYR A CA 1
ATOM 1795 C C . TYR A 1 225 ? 6.471 4.118 -0.064 1.00 97.56 225 TYR A C 1
ATOM 1797 O O . TYR A 1 225 ? 7.421 4.543 0.601 1.00 97.56 225 TYR A O 1
ATOM 1805 N N . LEU A 1 226 ? 5.236 4.003 0.421 1.00 98.12 226 LEU A N 1
ATOM 1806 C CA . LEU A 1 226 ? 4.880 4.194 1.821 1.00 98.12 226 LEU A CA 1
ATOM 1807 C C . LEU A 1 226 ? 5.063 2.858 2.547 1.00 98.12 226 LEU A C 1
ATOM 1809 O O . LEU A 1 226 ? 4.338 1.903 2.263 1.00 98.12 226 LEU A O 1
ATOM 1813 N N . ALA A 1 227 ? 6.029 2.805 3.460 1.00 98.19 227 ALA A N 1
ATOM 1814 C CA . ALA A 1 227 ? 6.328 1.655 4.303 1.00 98.19 227 ALA A CA 1
ATOM 1815 C C . ALA A 1 227 ? 5.672 1.832 5.674 1.00 98.19 227 ALA A C 1
ATOM 1817 O O . ALA A 1 227 ? 5.916 2.831 6.355 1.00 98.19 227 ALA A O 1
ATOM 1818 N N . LEU A 1 228 ? 4.857 0.868 6.092 1.00 97.94 228 LEU A N 1
ATOM 1819 C CA . LEU A 1 228 ? 4.130 0.905 7.360 1.00 97.94 228 LEU A CA 1
ATOM 1820 C C . LEU A 1 228 ? 4.370 -0.397 8.124 1.00 97.94 228 LEU A C 1
ATOM 1822 O O . LEU A 1 228 ? 4.157 -1.482 7.586 1.00 97.94 228 LEU A O 1
ATOM 1826 N N . ALA A 1 229 ? 4.762 -0.290 9.387 1.00 97.69 229 ALA A N 1
ATOM 1827 C CA . ALA A 1 229 ? 4.830 -1.403 10.327 1.00 97.69 229 ALA A CA 1
ATOM 1828 C C . ALA A 1 229 ? 4.498 -0.909 11.7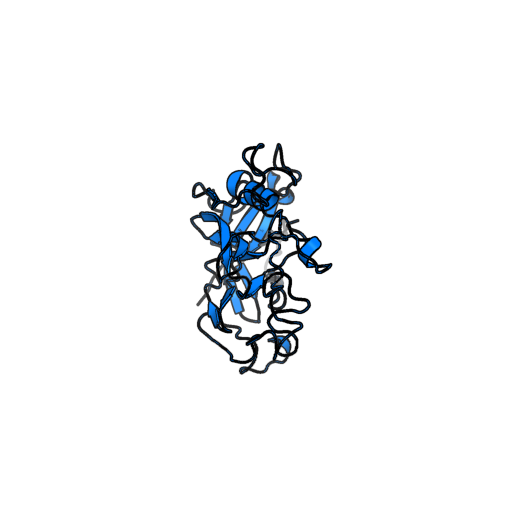43 1.00 97.69 229 ALA A C 1
ATOM 1830 O O . ALA A 1 229 ? 4.251 0.279 11.961 1.00 97.69 229 ALA A O 1
ATOM 1831 N N . ASN A 1 230 ? 4.507 -1.811 12.721 1.00 96.88 230 ASN A N 1
ATOM 1832 C CA . ASN A 1 230 ? 4.117 -1.504 14.101 1.00 96.88 230 ASN A CA 1
ATOM 1833 C C . ASN A 1 230 ? 4.988 -0.467 14.824 1.00 96.88 230 ASN A C 1
ATOM 1835 O O . ASN A 1 230 ? 4.584 0.032 15.871 1.00 96.88 230 ASN A O 1
ATOM 1839 N N . ASN A 1 231 ? 6.168 -0.158 14.293 1.00 96.75 231 ASN A N 1
ATOM 1840 C CA . ASN A 1 231 ? 7.140 0.761 14.877 1.00 96.75 231 ASN A CA 1
ATOM 1841 C C . ASN A 1 231 ? 7.599 1.866 13.911 1.00 96.75 231 ASN A C 1
ATOM 1843 O O . ASN A 1 231 ? 8.446 2.676 14.286 1.00 96.75 231 ASN A O 1
ATOM 1847 N N . ILE A 1 232 ? 7.094 1.894 12.672 1.00 97.88 232 ILE A N 1
ATOM 1848 C CA . ILE A 1 232 ? 7.531 2.863 11.668 1.00 97.88 232 ILE A CA 1
ATOM 1849 C C . ILE A 1 232 ? 6.439 3.216 10.654 1.00 97.88 232 ILE A C 1
ATOM 1851 O O . ILE A 1 232 ? 5.678 2.365 10.191 1.00 97.88 232 ILE A O 1
ATOM 1855 N N . THR A 1 233 ? 6.420 4.487 10.259 1.00 98.19 233 THR A N 1
ATOM 1856 C CA . THR A 1 233 ? 5.871 4.941 8.975 1.00 98.19 233 THR A CA 1
ATOM 1857 C C . THR A 1 233 ? 6.954 5.679 8.209 1.00 98.19 233 THR A C 1
ATOM 1859 O O . THR A 1 233 ? 7.651 6.517 8.780 1.00 98.19 233 THR A O 1
ATOM 1862 N N . ALA A 1 234 ? 7.149 5.356 6.936 1.00 98.31 234 ALA A N 1
ATOM 1863 C CA . ALA A 1 234 ? 8.257 5.909 6.171 1.00 98.31 234 ALA A CA 1
ATOM 1864 C C . ALA A 1 234 ? 7.928 6.088 4.690 1.00 98.31 234 ALA A C 1
ATOM 1866 O O . ALA A 1 234 ? 7.194 5.294 4.106 1.00 98.31 234 ALA A O 1
ATOM 1867 N N . LEU A 1 235 ? 8.534 7.106 4.081 1.00 98.19 235 LEU A N 1
ATOM 1868 C CA . LEU A 1 235 ? 8.779 7.143 2.646 1.00 98.19 235 LEU A CA 1
ATOM 1869 C C . LEU A 1 235 ? 10.139 6.491 2.405 1.00 98.19 235 LEU A C 1
ATOM 1871 O O . LEU A 1 235 ? 11.163 7.027 2.836 1.00 98.19 235 LEU A O 1
ATOM 1875 N N . TYR A 1 236 ? 10.145 5.370 1.695 1.00 97.25 236 TYR A N 1
ATOM 1876 C CA . TYR A 1 236 ? 11.363 4.671 1.299 1.00 97.25 236 TYR A CA 1
ATOM 1877 C C . TYR A 1 236 ? 11.406 4.428 -0.206 1.00 97.25 236 TYR A C 1
ATOM 1879 O O . TYR A 1 236 ? 10.442 4.660 -0.938 1.00 97.25 236 TYR A O 1
ATOM 1887 N N . MET A 1 237 ? 12.565 3.963 -0.665 1.00 95.19 237 MET A N 1
ATOM 1888 C CA . MET A 1 237 ? 12.827 3.602 -2.053 1.00 95.19 237 MET A CA 1
ATOM 1889 C C . MET A 1 237 ? 13.163 2.116 -2.151 1.00 95.19 237 MET A C 1
ATOM 1891 O O . MET A 1 237 ? 13.879 1.573 -1.309 1.00 95.19 237 MET A O 1
ATOM 1895 N N . VAL A 1 238 ? 12.650 1.448 -3.181 1.00 95.38 238 VAL A N 1
ATOM 1896 C CA . VAL A 1 238 ? 12.908 0.022 -3.446 1.00 95.38 238 VAL A CA 1
ATOM 1897 C C . VAL A 1 238 ? 12.974 -0.222 -4.961 1.00 95.38 238 VAL A C 1
ATOM 1899 O O . VAL A 1 238 ? 12.445 0.604 -5.717 1.00 95.38 238 VAL A O 1
ATOM 1902 N N . PRO A 1 239 ? 13.602 -1.307 -5.457 1.00 95.31 239 PRO A N 1
ATOM 1903 C CA . PRO A 1 239 ? 13.579 -1.600 -6.882 1.00 95.31 239 PRO A CA 1
ATOM 1904 C C . PRO A 1 239 ? 12.154 -1.803 -7.403 1.00 95.31 239 PRO A C 1
ATOM 1906 O O . PRO A 1 239 ? 11.304 -2.398 -6.741 1.00 95.31 239 PRO A O 1
ATOM 1909 N N . ARG A 1 240 ? 11.894 -1.343 -8.627 1.00 95.56 240 ARG A N 1
ATOM 1910 C CA . ARG A 1 240 ? 10.538 -1.302 -9.210 1.00 95.56 240 ARG A CA 1
ATOM 1911 C C . ARG A 1 240 ? 9.890 -2.674 -9.457 1.00 95.56 240 ARG A C 1
ATOM 1913 O O . ARG A 1 240 ? 8.684 -2.736 -9.669 1.00 95.56 240 ARG A O 1
ATOM 1920 N N . PHE A 1 241 ? 10.656 -3.764 -9.398 1.00 96.00 241 PHE A N 1
ATOM 1921 C CA . PHE A 1 241 ? 10.170 -5.136 -9.608 1.00 96.00 241 PHE A CA 1
ATOM 1922 C C . PHE A 1 241 ? 9.464 -5.767 -8.396 1.00 96.00 241 PHE A C 1
ATOM 1924 O O . PHE A 1 241 ? 8.994 -6.903 -8.480 1.00 96.00 241 PHE A O 1
ATOM 1931 N N . TYR A 1 242 ? 9.403 -5.083 -7.253 1.00 97.62 242 TYR A N 1
ATOM 1932 C CA . TYR A 1 242 ? 8.622 -5.567 -6.114 1.00 97.62 242 TYR A CA 1
ATOM 1933 C C . TYR A 1 242 ? 7.124 -5.540 -6.437 1.00 97.62 242 TYR A C 1
ATOM 1935 O O . TYR A 1 242 ? 6.641 -4.640 -7.116 1.00 97.62 242 TYR A O 1
ATOM 1943 N N . GLY A 1 243 ? 6.376 -6.517 -5.931 1.00 97.81 243 GLY A N 1
ATOM 1944 C CA . GLY A 1 243 ? 4.919 -6.529 -5.987 1.00 97.81 243 GLY A CA 1
ATOM 1945 C C . GLY A 1 243 ? 4.343 -5.856 -4.749 1.00 97.81 243 GLY A C 1
ATOM 1946 O O . GLY A 1 243 ? 4.056 -6.535 -3.763 1.00 97.81 243 GLY A O 1
ATOM 1947 N N . PHE A 1 244 ? 4.197 -4.531 -4.772 1.00 98.00 244 PHE A N 1
ATOM 1948 C CA . PHE A 1 244 ? 3.539 -3.764 -3.702 1.00 98.00 244 PHE A CA 1
ATOM 1949 C C . PHE A 1 244 ? 2.106 -3.422 -4.076 1.00 98.00 244 PHE A C 1
ATOM 1951 O O . PHE A 1 244 ? 1.744 -3.443 -5.256 1.00 98.00 244 PHE A O 1
ATOM 1958 N N . ARG A 1 245 ? 1.281 -3.110 -3.068 1.00 96.62 245 ARG A N 1
ATOM 1959 C CA . ARG A 1 245 ? -0.088 -2.675 -3.336 1.00 96.62 245 ARG A CA 1
ATOM 1960 C C . ARG A 1 245 ? -0.078 -1.309 -4.016 1.00 96.62 245 ARG A C 1
ATOM 1962 O O . ARG A 1 245 ? 0.689 -0.427 -3.642 1.00 96.62 245 ARG A O 1
ATOM 1969 N N . ALA A 1 246 ? -0.955 -1.116 -4.987 1.00 95.50 246 ALA A N 1
ATOM 1970 C CA . ALA A 1 246 ? -1.259 0.187 -5.562 1.00 95.50 246 ALA A CA 1
ATOM 1971 C C . ALA A 1 246 ? -2.715 0.531 -5.223 1.00 95.50 246 ALA A C 1
ATOM 1973 O O . ALA A 1 246 ? -3.622 -0.263 -5.469 1.00 95.50 246 ALA A O 1
ATOM 1974 N N . GLN A 1 247 ? -2.931 1.694 -4.609 1.00 90.69 247 GLN A N 1
ATOM 1975 C CA . GLN A 1 247 ? -4.236 2.130 -4.120 1.00 90.69 247 GLN A CA 1
ATOM 1976 C C . GLN A 1 247 ? -4.487 3.596 -4.489 1.00 90.69 247 GLN A C 1
ATOM 1978 O O . GLN A 1 247 ? -3.855 4.497 -3.943 1.00 90.69 247 GLN A O 1
ATOM 1983 N N . ALA A 1 248 ? -5.421 3.812 -5.420 1.00 75.44 248 ALA A N 1
ATOM 1984 C CA . ALA A 1 248 ? -5.752 5.118 -6.000 1.00 75.44 248 ALA A CA 1
ATOM 1985 C C . ALA A 1 248 ? -6.208 6.166 -4.976 1.00 75.44 248 ALA A C 1
ATOM 1987 O O . ALA A 1 248 ? -5.995 7.358 -5.162 1.00 75.44 248 ALA A O 1
ATOM 1988 N N . GLN A 1 249 ? -6.867 5.742 -3.898 1.00 61.97 249 GLN A N 1
ATOM 1989 C CA . GLN A 1 249 ? -7.349 6.654 -2.869 1.00 61.97 249 GLN A CA 1
ATOM 1990 C C . GLN A 1 249 ? -7.010 6.114 -1.486 1.00 61.97 249 GLN A C 1
ATOM 1992 O O . GLN A 1 249 ? -7.465 5.051 -1.064 1.00 61.97 249 GLN A O 1
ATOM 1997 N N . PHE A 1 250 ? -6.197 6.884 -0.775 1.00 62.72 250 PHE A N 1
ATOM 1998 C CA . PHE A 1 250 ? -6.064 6.822 0.673 1.00 62.72 250 PHE A CA 1
ATOM 1999 C C . PHE A 1 250 ? -7.213 7.591 1.342 1.00 62.72 250 PHE A C 1
ATOM 2001 O O . PHE A 1 250 ? -6.953 8.491 2.128 1.00 62.72 250 PHE A O 1
ATOM 2008 N N . GLU A 1 251 ? -8.479 7.309 1.004 1.00 51.56 251 GLU A N 1
ATOM 2009 C CA . GLU A 1 251 ? -9.648 7.937 1.655 1.00 51.56 251 GLU A CA 1
ATOM 2010 C C . GLU A 1 251 ? -10.857 7.006 1.746 1.00 51.56 251 GLU A C 1
ATOM 2012 O O . GLU A 1 251 ? -11.191 6.361 0.730 1.00 51.56 251 GLU A O 1
#

Sequence (251 aa):
NVEGTITKTLSAFNYDKNTYYDMTANLNIKDYDGDHYYMWDAQQKYWEGYEWTHNNPLWQPTLSGNSSTFYPQSKAADPTRWFNDTNPSSGPINAQTSFFKTLPNANEMTWYAMKGDPRWDTDKIWTMMGHLYKGGMWLKKKAYISGFSTEHGYDGTTDFRVSPANVSNTSLNPGLPSASDANKYFFLPATGFYLAGKLDYVGLVSNYWSSSAVSGGGATIWGHYLALANNITALYMVPRFYGFRAQAQFE

pLDDT: mean 93.19, std 7.91, range [51.56, 98.38]

Secondary structure (DSSP, 8-state):
--------PPPP-PPPTT----------PPB--S--EESTT-SS-TTTTS-GGG--TTSS--STT-B-S-S---TTT-TTTS------SSS-EE--STTGGGS--HHHHHHHHHHS--EEEEEEEEEETTEEEEEEEEEE-GGGSTT--SSS-TTSS--TTTS---EEE--PEESPPPTTTGGGEEEEE-EEEEETTEEEEETTEEEEEEEEEE--SSSS-EEEEEEEETTEEEEEEEETTSBEE--S---

Radius of gyration: 20.22 Å; chains: 1; bounding box: 62×47×54 Å

Foldseek 3Di:
DDDFDDDDDDPDDDDDPPDDDDDDDDPPFAEDEPQQWAQALAQGAQQVVQGLVVVDCQGAPFDAPDFHQSGDDDCVVCVRRHHDPDADQADWDFRDHPQLNLFQALQQLLLFFPQFQKEKALRRWHHYSHDIAGIWIKGFFQVPRPLRDSQHHPVNPDRCRHVPDKDKDQDHHYHADDPVCNVRIDIFAQCAWDDSRGGHRHNFKAKEFHRTWDHDDDPFTWTWIFIDGPRMTMTDIDGSSITHGYDSDRD